Protein AF-A0A150WBZ0-F1 (afdb_monomer)

Structure (mmCIF, N/CA/C/O backbone):
data_AF-A0A150WBZ0-F1
#
_entry.id   AF-A0A150WBZ0-F1
#
loop_
_atom_site.group_PDB
_atom_site.id
_atom_site.type_symbol
_atom_site.label_atom_id
_atom_site.label_alt_id
_atom_site.label_comp_id
_atom_site.label_asym_id
_atom_site.label_entity_id
_atom_site.label_seq_id
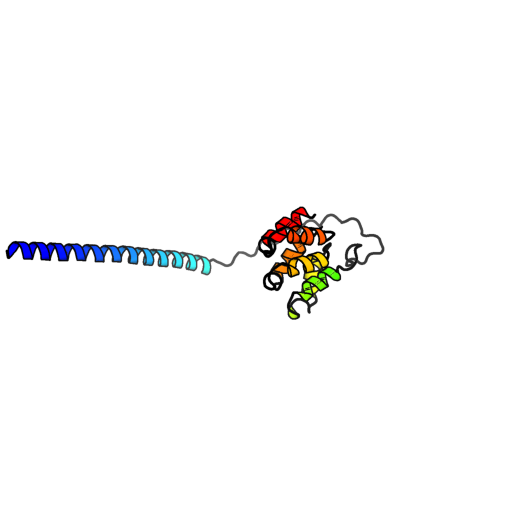_atom_site.pdbx_PDB_ins_code
_atom_site.Cartn_x
_atom_site.Cartn_y
_atom_site.Cartn_z
_atom_site.occupancy
_atom_site.B_iso_or_equiv
_atom_site.auth_seq_id
_atom_site.auth_comp_id
_atom_site.auth_asym_id
_atom_site.auth_atom_id
_atom_site.pdbx_PDB_model_num
ATOM 1 N N . MET A 1 1 ? -31.419 11.185 77.713 1.00 59.56 1 MET A N 1
ATOM 2 C CA . MET A 1 1 ? -31.604 11.448 76.263 1.00 59.56 1 MET A CA 1
ATOM 3 C C . MET A 1 1 ? -30.762 12.603 75.710 1.00 59.56 1 MET A C 1
ATOM 5 O O . MET A 1 1 ? -30.176 12.416 74.657 1.00 59.56 1 MET A O 1
ATOM 9 N N . ARG A 1 2 ? -30.631 13.760 76.381 1.00 64.50 2 ARG A N 1
ATOM 10 C CA . ARG A 1 2 ? -29.878 14.920 75.841 1.00 64.50 2 ARG A CA 1
ATOM 11 C C . ARG A 1 2 ? -28.369 14.689 75.623 1.00 64.50 2 ARG A C 1
ATOM 13 O O . ARG A 1 2 ? -27.824 15.191 74.652 1.00 64.50 2 ARG A O 1
ATOM 20 N N . ILE A 1 3 ? -27.724 13.889 76.475 1.00 71.56 3 ILE A N 1
ATOM 21 C CA . ILE A 1 3 ? -26.280 13.590 76.378 1.00 71.56 3 ILE A CA 1
ATOM 22 C C . ILE A 1 3 ? -25.968 12.685 75.172 1.00 71.56 3 ILE A C 1
ATOM 24 O O . ILE A 1 3 ? -24.976 12.885 74.483 1.00 71.56 3 ILE A O 1
ATOM 28 N N . ALA A 1 4 ? -26.851 11.733 74.854 1.00 70.62 4 ALA A N 1
ATOM 29 C CA . ALA A 1 4 ? -26.662 10.837 73.710 1.00 70.62 4 ALA A CA 1
ATOM 30 C C . ALA A 1 4 ? -26.752 11.581 72.363 1.00 70.62 4 ALA A C 1
ATOM 32 O O . ALA A 1 4 ? -25.999 11.286 71.441 1.00 70.62 4 ALA A O 1
ATOM 33 N N . LEU A 1 5 ? -27.626 12.591 72.273 1.00 73.19 5 LEU A N 1
ATOM 34 C CA . LEU A 1 5 ? -27.766 13.431 71.082 1.00 73.19 5 LEU A CA 1
ATOM 35 C C . LEU A 1 5 ? -26.542 14.326 70.844 1.00 73.19 5 LEU A C 1
ATOM 37 O O . LEU A 1 5 ? -26.142 14.485 69.695 1.00 73.19 5 LEU A O 1
ATOM 41 N N . SER A 1 6 ? -25.912 14.870 71.895 1.00 74.56 6 SER A N 1
ATOM 42 C CA . SER A 1 6 ? -24.720 15.714 71.713 1.00 74.56 6 SER A CA 1
ATOM 43 C C . SER A 1 6 ? -23.501 14.902 71.283 1.00 74.56 6 SER A C 1
ATOM 45 O O . SER A 1 6 ? -22.744 15.348 70.428 1.00 74.56 6 SER A O 1
ATOM 47 N N . VAL A 1 7 ? -23.330 13.692 71.825 1.00 78.75 7 VAL A N 1
ATOM 48 C CA . VAL A 1 7 ? -22.232 12.793 71.437 1.00 78.75 7 VAL A CA 1
ATOM 49 C C . VAL A 1 7 ? -22.380 12.362 69.978 1.00 78.75 7 VAL A C 1
ATOM 51 O O . VAL A 1 7 ? -21.405 12.394 69.233 1.00 78.75 7 VAL A O 1
ATOM 54 N N . PHE A 1 8 ? -23.602 12.047 69.538 1.00 78.81 8 PHE A N 1
ATOM 55 C CA . PHE A 1 8 ? -23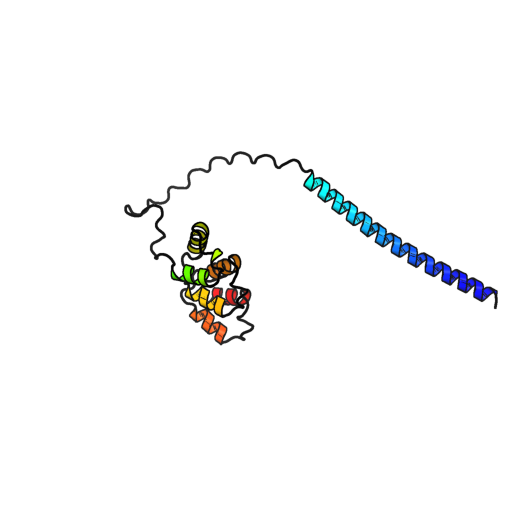.864 11.672 68.148 1.00 78.81 8 PHE A CA 1
ATOM 56 C C . PHE A 1 8 ? -23.615 12.831 67.172 1.00 78.81 8 PHE A C 1
ATOM 58 O O . PHE A 1 8 ? -23.036 12.626 66.106 1.00 78.81 8 PHE A O 1
ATOM 65 N N . PHE A 1 9 ? -23.986 14.060 67.547 1.00 77.19 9 PHE A N 1
ATOM 66 C CA . PHE A 1 9 ? -23.724 15.248 66.730 1.00 77.19 9 PHE A CA 1
ATOM 67 C C . PHE A 1 9 ? -22.221 15.534 66.602 1.00 77.19 9 PHE A C 1
ATOM 69 O O . PHE A 1 9 ? -21.744 15.806 65.505 1.00 77.19 9 PHE A O 1
ATOM 76 N N . ILE A 1 10 ? -21.459 15.406 67.693 1.00 76.56 10 ILE A N 1
ATOM 77 C CA . ILE A 1 10 ? -20.000 15.602 67.683 1.00 76.56 10 ILE A CA 1
ATOM 78 C C . ILE A 1 10 ? -19.309 14.536 66.818 1.00 76.56 10 ILE A C 1
ATOM 80 O O . ILE A 1 10 ? -18.470 14.881 65.992 1.00 76.56 10 ILE A O 1
ATOM 84 N N . LEU A 1 11 ? -19.698 13.262 66.942 1.00 72.38 11 LEU A N 1
ATOM 85 C CA . LEU A 1 11 ? -19.178 12.179 66.096 1.00 72.38 11 LEU A CA 1
ATOM 86 C C . LEU A 1 11 ? -19.507 12.390 64.613 1.00 72.38 11 LEU A C 1
ATOM 88 O O . LEU A 1 11 ? -18.644 12.189 63.764 1.00 72.38 11 LEU A O 1
ATOM 92 N N . SER A 1 12 ? -20.722 12.851 64.307 1.00 71.50 12 SER A N 1
ATOM 93 C CA . SER A 1 12 ? -21.140 13.136 62.928 1.00 71.50 12 SER A CA 1
ATOM 94 C C . SER A 1 12 ? -20.326 14.280 62.314 1.00 71.50 12 SER A C 1
ATOM 96 O O . SER A 1 12 ? -19.888 14.178 61.172 1.00 71.50 12 SER A O 1
ATOM 98 N N . VAL A 1 13 ? -20.060 15.344 63.080 1.00 70.56 13 VAL A N 1
ATOM 99 C CA . VAL A 1 13 ? -19.225 16.470 62.630 1.00 70.56 13 VAL A CA 1
ATOM 100 C C . VAL A 1 13 ? -17.768 16.036 62.432 1.00 70.56 13 VAL A C 1
ATOM 102 O O . VAL A 1 13 ? -17.173 16.372 61.410 1.00 70.56 13 VAL A O 1
ATOM 105 N N . LEU A 1 14 ? -17.200 15.236 63.342 1.00 67.50 14 LEU A N 1
ATOM 106 C CA . LEU A 1 14 ? -15.824 14.735 63.218 1.00 67.50 14 LEU A CA 1
ATOM 107 C C . LEU A 1 14 ? -15.631 13.860 61.967 1.00 67.50 14 LEU A C 1
ATOM 109 O O . LEU A 1 14 ? -14.665 14.061 61.235 1.00 67.50 14 LEU A O 1
ATOM 113 N N . LEU A 1 15 ? -16.591 12.980 61.657 1.00 62.78 15 LEU A N 1
ATOM 114 C CA . LEU A 1 15 ? -16.571 12.149 60.444 1.00 62.78 15 LEU A CA 1
ATOM 115 C C . LEU A 1 15 ? -16.610 12.980 59.150 1.00 62.78 15 LEU A C 1
ATOM 117 O O . LEU A 1 15 ? -15.966 12.626 58.164 1.00 62.78 15 LEU A O 1
ATOM 121 N N . THR A 1 16 ? -17.322 14.112 59.137 1.00 58.50 16 THR A N 1
ATOM 122 C CA . THR A 1 16 ? -17.340 14.987 57.952 1.00 58.50 16 THR A CA 1
ATOM 123 C C . THR A 1 16 ? -16.024 15.741 57.740 1.00 58.50 16 THR A C 1
ATOM 125 O O . THR A 1 16 ? -15.637 15.960 56.593 1.00 58.50 16 THR A O 1
ATOM 128 N N . ILE A 1 17 ? -15.283 16.080 58.800 1.00 58.22 17 ILE A N 1
ATOM 129 C CA . ILE A 1 17 ? -14.025 16.841 58.688 1.00 58.22 17 ILE A CA 1
ATOM 130 C C . ILE A 1 17 ? -12.909 15.992 58.052 1.00 58.22 17 ILE A C 1
ATOM 132 O O . ILE A 1 17 ? -12.150 16.498 57.224 1.00 58.22 17 ILE A O 1
ATOM 136 N N . GLU A 1 18 ? -12.840 14.693 58.356 1.00 56.62 18 GLU A N 1
ATOM 137 C CA . GLU A 1 18 ? -11.841 13.786 57.764 1.00 56.62 18 GLU A CA 1
ATOM 138 C C . GLU A 1 18 ? -12.022 13.622 56.246 1.00 56.62 18 GLU A C 1
ATOM 140 O O . GLU A 1 18 ? -11.044 13.575 55.495 1.00 56.62 18 GLU A O 1
ATOM 145 N N . SER A 1 19 ? -13.272 13.622 55.769 1.00 57.28 19 SER A N 1
ATOM 146 C CA . SER A 1 19 ? -13.572 13.496 54.337 1.00 57.28 19 SER A CA 1
ATOM 147 C C . SER A 1 19 ? -13.080 14.692 53.505 1.00 57.28 19 SER A C 1
ATOM 149 O O . SER A 1 19 ? -12.616 14.513 52.377 1.00 57.28 19 SER A O 1
ATOM 151 N N . VAL A 1 20 ? -13.082 15.900 54.080 1.00 59.53 20 VAL A N 1
ATOM 152 C CA . VAL A 1 20 ? -12.610 17.126 53.412 1.00 59.53 20 VAL A CA 1
ATOM 153 C C . VAL A 1 20 ? -11.078 17.156 53.332 1.00 59.53 20 VAL A C 1
ATOM 155 O O . VAL A 1 20 ? -10.515 17.492 52.285 1.00 59.53 20 VAL A O 1
ATOM 158 N N . ALA A 1 21 ? -10.378 16.721 54.384 1.00 59.78 21 ALA A N 1
ATOM 159 C CA . ALA A 1 21 ? -8.913 16.671 54.403 1.00 59.78 21 ALA A CA 1
ATOM 160 C C . ALA A 1 21 ? -8.337 15.703 53.347 1.00 59.78 21 ALA A C 1
ATOM 162 O O . ALA A 1 21 ? -7.354 16.028 52.674 1.00 59.78 21 ALA A O 1
ATOM 163 N N . ALA A 1 22 ? -8.986 14.555 53.128 1.00 60.31 22 ALA A N 1
ATOM 164 C CA . ALA A 1 22 ? -8.566 13.573 52.124 1.00 60.31 22 ALA A CA 1
ATOM 165 C C . ALA A 1 22 ? -8.693 14.096 50.678 1.00 60.31 22 ALA A C 1
ATOM 167 O O . ALA A 1 22 ? -7.856 13.791 49.823 1.00 60.31 22 ALA A O 1
ATOM 168 N N . THR A 1 23 ? -9.703 14.926 50.390 1.00 60.53 23 THR A N 1
ATOM 169 C CA . THR A 1 23 ? -9.849 15.565 49.068 1.00 60.53 23 THR A CA 1
ATOM 170 C C . THR A 1 23 ? -8.799 16.649 48.809 1.00 60.53 23 THR A C 1
ATOM 172 O O . THR A 1 23 ? -8.333 16.807 47.677 1.00 60.53 23 THR A O 1
ATOM 175 N N . SER A 1 24 ? -8.341 17.336 49.860 1.00 71.19 24 SER A N 1
ATOM 176 C CA . SER A 1 24 ? -7.290 18.354 49.759 1.00 71.19 24 SER A CA 1
ATOM 177 C C . SER A 1 24 ? -5.940 17.759 49.349 1.00 71.19 24 SER A C 1
ATOM 179 O O . SER A 1 24 ? -5.243 18.347 48.526 1.00 71.19 24 SER A O 1
ATOM 181 N N . GLN A 1 25 ? -5.574 16.585 49.874 1.00 76.88 25 GLN A N 1
ATOM 182 C CA . GLN A 1 25 ? -4.286 15.950 49.563 1.00 76.88 25 GLN A CA 1
ATOM 183 C C . GLN A 1 25 ? -4.181 15.507 48.102 1.00 76.88 25 GLN A C 1
ATOM 185 O O . GLN A 1 25 ? -3.161 15.748 47.462 1.00 76.88 25 GLN A O 1
ATOM 190 N N . LYS A 1 26 ? -5.243 14.910 47.547 1.00 79.19 26 LYS A N 1
ATOM 191 C CA . LYS A 1 26 ? -5.262 14.510 46.129 1.00 79.19 26 LYS A CA 1
ATOM 192 C C . LYS A 1 26 ? -5.156 15.713 45.196 1.00 79.19 26 LYS A C 1
ATOM 194 O O . LYS A 1 26 ? -4.452 15.654 44.194 1.00 79.19 26 LYS A O 1
ATOM 199 N N . THR A 1 27 ? -5.822 16.810 45.550 1.00 81.50 27 THR A N 1
ATOM 200 C CA . THR A 1 27 ? -5.765 18.054 44.773 1.00 81.50 27 THR A CA 1
ATOM 201 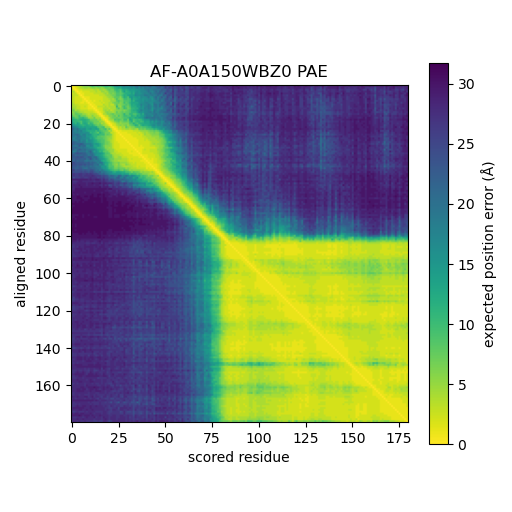C C . THR A 1 27 ? -4.349 18.630 44.780 1.00 81.50 27 THR A C 1
ATOM 203 O O . THR A 1 27 ? -3.840 19.015 43.731 1.00 81.50 27 THR A O 1
ATOM 206 N N . GLN A 1 28 ? -3.676 18.603 45.934 1.00 84.81 28 GLN A N 1
ATOM 207 C CA . GLN A 1 28 ? -2.291 19.054 46.046 1.00 84.81 28 GLN A CA 1
ATOM 208 C C . GLN A 1 28 ? -1.328 18.185 45.221 1.00 84.81 28 GLN A C 1
ATOM 210 O O . GLN A 1 28 ? -0.497 18.724 44.500 1.00 84.81 28 GLN A O 1
ATOM 215 N N . GLN A 1 29 ? -1.498 16.858 45.231 1.00 86.94 29 GLN A N 1
ATOM 216 C CA . GLN A 1 29 ? -0.679 15.943 44.423 1.00 86.94 29 GLN A CA 1
ATOM 217 C C . GLN A 1 29 ? -0.802 16.201 42.913 1.00 86.94 29 GLN A C 1
ATOM 219 O O . GLN A 1 29 ? 0.201 16.189 42.204 1.00 86.94 29 GLN A O 1
ATOM 224 N N . LEU A 1 30 ? -2.014 16.466 42.420 1.00 87.94 30 LEU A N 1
ATOM 225 C CA . LEU A 1 30 ? -2.254 16.809 41.012 1.00 87.94 30 LEU A CA 1
ATOM 226 C C . LEU A 1 30 ? -1.602 18.141 40.623 1.00 87.94 30 LEU A C 1
ATOM 228 O O . LEU A 1 30 ? -1.027 18.258 39.540 1.00 87.94 30 LEU A O 1
ATOM 232 N N . ILE A 1 31 ? -1.671 19.135 41.511 1.00 89.62 31 ILE A N 1
ATOM 233 C CA . ILE A 1 31 ? -1.022 20.436 41.318 1.00 89.62 31 ILE A CA 1
ATOM 234 C C . ILE A 1 31 ? 0.500 20.262 41.250 1.00 89.62 31 ILE A C 1
ATOM 236 O O . ILE A 1 31 ? 1.138 20.778 40.330 1.00 89.62 31 ILE A O 1
ATOM 240 N N . ASP A 1 32 ? 1.079 19.490 42.169 1.00 90.94 32 ASP A N 1
ATOM 241 C CA . ASP A 1 32 ? 2.521 19.241 42.212 1.00 90.94 32 ASP A CA 1
ATOM 242 C C . ASP A 1 32 ? 2.997 18.481 40.959 1.00 90.94 32 ASP A C 1
ATOM 244 O O . ASP A 1 32 ? 4.015 18.845 40.360 1.00 90.94 32 ASP A O 1
ATOM 248 N N . GLN A 1 33 ? 2.223 17.491 40.493 1.00 90.69 33 GLN A N 1
ATOM 249 C CA . GLN A 1 33 ? 2.503 16.769 39.249 1.00 90.69 33 GLN A CA 1
ATOM 250 C C . GLN A 1 33 ? 2.504 17.713 38.037 1.00 90.69 33 GLN A C 1
ATOM 252 O O . GLN A 1 33 ? 3.478 17.738 37.282 1.00 90.69 33 GLN A O 1
ATOM 257 N N . TYR A 1 34 ? 1.479 18.556 37.895 1.00 90.88 34 TYR A N 1
ATOM 258 C CA . TYR A 1 34 ? 1.399 19.541 36.814 1.00 90.88 34 TYR A CA 1
ATOM 259 C C . TYR A 1 34 ? 2.586 20.520 36.817 1.00 90.88 34 TYR A C 1
ATOM 261 O O . TYR A 1 34 ? 3.163 20.823 35.769 1.00 90.88 34 TYR A O 1
ATOM 269 N N . HIS A 1 35 ? 2.999 21.003 37.993 1.00 87.62 35 HIS A N 1
ATOM 270 C CA . HIS A 1 35 ? 4.154 21.893 38.101 1.00 87.62 35 HIS A CA 1
ATOM 271 C C . HIS A 1 35 ? 5.474 21.195 37.748 1.00 87.62 35 HIS A C 1
ATOM 273 O O . HIS A 1 35 ? 6.328 21.820 37.111 1.00 87.62 35 HIS A O 1
ATOM 279 N N . SER A 1 36 ? 5.630 19.914 38.098 1.00 86.06 36 SER A N 1
ATOM 280 C CA . SER A 1 36 ? 6.812 19.124 37.734 1.00 86.06 36 SER A CA 1
ATOM 281 C C . SER A 1 36 ? 6.946 18.926 36.218 1.00 86.06 36 SER A C 1
ATOM 283 O O . SER A 1 36 ? 8.028 19.121 35.661 1.00 86.06 36 SER A O 1
ATOM 285 N N . GLU A 1 37 ? 5.840 18.650 35.523 1.00 83.31 37 GLU A N 1
ATOM 286 C CA . GLU A 1 37 ? 5.826 18.497 34.065 1.00 83.31 37 GLU A CA 1
ATOM 287 C C . GLU A 1 37 ? 6.122 19.829 33.371 1.00 83.31 37 GLU A C 1
ATOM 289 O O . GLU A 1 37 ? 6.922 19.899 32.437 1.00 83.31 37 GLU A O 1
ATOM 294 N N . LYS A 1 38 ? 5.555 20.928 33.878 1.00 88.00 38 LYS A N 1
ATOM 295 C CA . LYS A 1 38 ? 5.813 22.270 33.344 1.00 88.00 38 LYS A CA 1
ATOM 296 C C . LYS A 1 38 ? 7.287 22.678 33.463 1.00 88.00 38 LYS A C 1
ATOM 298 O O . LYS A 1 38 ? 7.810 23.340 32.564 1.00 88.00 38 LYS A O 1
ATOM 303 N N . ALA A 1 39 ? 7.965 22.284 34.542 1.00 82.75 39 ALA A N 1
ATOM 304 C CA . ALA A 1 39 ? 9.390 22.555 34.727 1.00 82.75 39 ALA A CA 1
ATOM 305 C C . ALA A 1 39 ? 10.263 21.815 33.696 1.00 82.75 39 ALA A C 1
ATOM 307 O O . ALA A 1 39 ? 11.203 22.405 33.164 1.00 82.75 39 ALA A O 1
ATOM 308 N N . LEU A 1 40 ? 9.920 20.569 33.350 1.00 82.88 40 LEU A N 1
ATOM 309 C CA . LEU A 1 40 ? 10.604 19.801 32.300 1.00 82.88 40 LEU A CA 1
ATOM 310 C C . LEU A 1 40 ? 10.498 20.485 30.934 1.00 82.88 40 LEU A C 1
ATOM 312 O O . LEU A 1 40 ? 11.502 20.655 30.240 1.00 82.88 40 LEU A O 1
ATOM 316 N N . TRP A 1 41 ? 9.302 20.949 30.571 1.00 77.38 41 TRP A N 1
ATOM 317 C CA . TRP A 1 41 ? 9.093 21.650 29.303 1.00 77.38 41 TRP A CA 1
ATOM 318 C C . TRP A 1 41 ? 9.876 22.961 29.211 1.00 77.38 41 TRP A C 1
ATOM 320 O O . TRP A 1 41 ? 10.420 23.274 28.153 1.00 77.38 41 TRP A O 1
ATOM 330 N N . ALA A 1 42 ? 10.008 23.702 30.314 1.00 80.50 42 ALA A N 1
ATOM 331 C CA . ALA A 1 42 ? 10.823 24.915 30.344 1.00 80.50 42 ALA A CA 1
ATOM 332 C C . ALA A 1 42 ? 12.315 24.635 30.078 1.00 80.50 42 ALA A C 1
ATOM 334 O O . ALA A 1 42 ? 12.982 25.454 29.448 1.00 80.50 42 ALA A O 1
ATOM 335 N N . VAL A 1 43 ? 12.834 23.480 30.510 1.00 81.69 43 VAL A N 1
ATOM 336 C CA . VAL A 1 43 ? 14.217 23.054 30.228 1.00 81.69 43 VAL A CA 1
ATOM 337 C C . VAL A 1 43 ? 14.389 22.664 28.762 1.00 81.69 43 VAL A C 1
ATOM 339 O O . VAL A 1 43 ? 15.376 23.054 28.147 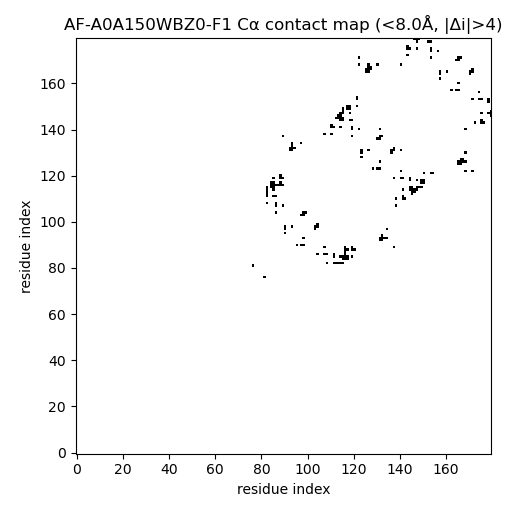1.00 81.69 43 VAL A O 1
ATOM 342 N N . ILE A 1 44 ? 13.424 21.945 28.182 1.00 77.75 44 ILE A N 1
ATOM 343 C CA . ILE A 1 44 ? 13.468 21.529 26.771 1.00 77.75 44 ILE A CA 1
ATOM 344 C C . ILE A 1 44 ? 13.405 22.748 25.844 1.00 77.75 44 ILE A C 1
ATOM 346 O O . ILE A 1 44 ? 14.185 22.850 24.901 1.00 77.75 44 ILE A O 1
ATOM 350 N N . LEU A 1 45 ? 12.51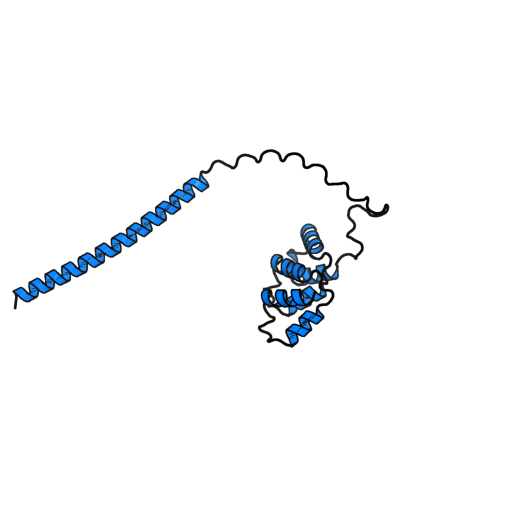0 23.698 26.128 1.00 80.88 45 LEU A N 1
ATOM 351 C CA . LEU A 1 45 ? 12.316 24.886 25.292 1.00 80.88 45 LEU A CA 1
ATOM 352 C C . LEU A 1 45 ? 13.464 25.898 25.404 1.00 80.88 45 LEU A C 1
ATOM 354 O O . LEU A 1 45 ? 13.750 26.596 24.435 1.00 80.88 45 LEU A O 1
ATOM 358 N N . ASN A 1 46 ? 14.137 25.962 26.557 1.00 81.00 46 ASN A N 1
ATOM 359 C CA . ASN A 1 46 ? 15.306 26.824 26.763 1.00 81.00 46 ASN A CA 1
ATOM 360 C C . ASN A 1 46 ? 16.639 26.101 26.538 1.00 81.00 46 ASN A C 1
ATOM 362 O O . ASN A 1 46 ? 17.698 26.673 26.812 1.00 81.00 46 ASN A O 1
ATOM 366 N N . ALA A 1 47 ? 16.613 24.856 26.053 1.00 75.50 47 ALA A N 1
ATOM 367 C CA . ALA A 1 47 ? 17.831 24.151 25.710 1.00 75.50 47 ALA A CA 1
ATOM 368 C C . ALA A 1 47 ? 18.582 24.951 24.626 1.00 75.50 47 ALA A C 1
ATOM 370 O O . ALA A 1 47 ? 17.979 25.362 23.627 1.00 75.50 47 ALA A O 1
ATOM 371 N N . PRO A 1 48 ? 19.891 25.212 24.801 1.00 76.06 48 PRO A N 1
ATOM 372 C CA . PRO A 1 48 ? 20.683 25.867 23.771 1.00 76.06 48 PRO A CA 1
ATOM 373 C C . PRO A 1 48 ? 20.577 25.068 22.471 1.00 76.06 48 PRO A C 1
ATOM 375 O O . PRO A 1 48 ? 20.546 23.835 22.501 1.00 76.06 48 PRO A O 1
ATOM 378 N N . ARG A 1 49 ? 20.503 25.777 21.333 1.00 71.38 49 ARG A N 1
ATOM 379 C CA . ARG A 1 49 ? 20.369 25.142 20.014 1.00 71.38 49 ARG A CA 1
ATOM 380 C C . ARG A 1 49 ? 21.396 24.011 19.883 1.00 71.38 49 ARG A C 1
ATOM 382 O O . ARG A 1 49 ? 22.542 24.211 20.307 1.00 71.38 49 ARG A O 1
ATOM 389 N N . PRO A 1 50 ? 21.015 22.863 19.295 1.00 71.12 50 PRO A N 1
ATOM 390 C CA . PRO A 1 50 ? 21.954 21.789 19.012 1.00 71.12 50 PRO A CA 1
ATOM 391 C C . PRO A 1 50 ? 23.199 22.376 18.354 1.00 71.12 50 PRO A C 1
ATOM 393 O O . PRO A 1 50 ? 23.088 23.204 17.443 1.00 71.12 50 PRO A O 1
ATOM 396 N N . ARG A 1 51 ? 24.383 21.998 18.853 1.00 73.25 51 ARG A N 1
ATOM 397 C CA . ARG A 1 51 ? 25.631 22.390 18.192 1.00 73.25 51 ARG A CA 1
ATOM 398 C C . ARG A 1 51 ? 25.534 21.940 16.730 1.00 73.25 51 ARG A C 1
ATOM 400 O O . ARG A 1 51 ? 24.988 20.858 16.497 1.00 73.25 51 ARG A O 1
ATOM 407 N N . PRO A 1 52 ? 26.039 22.736 15.770 1.00 73.06 52 PRO A N 1
ATOM 408 C CA . PRO A 1 52 ? 26.178 22.274 14.398 1.00 73.06 52 PRO A CA 1
ATOM 409 C C . PRO A 1 52 ? 26.816 20.888 14.424 1.00 73.06 52 PRO A C 1
ATOM 411 O O . PRO A 1 52 ? 27.784 20.684 15.168 1.00 73.06 52 PRO A O 1
ATOM 414 N N . LEU A 1 53 ? 26.227 19.935 13.697 1.00 71.44 53 LEU A N 1
ATOM 415 C CA . LEU A 1 53 ? 26.853 18.629 13.568 1.00 71.44 53 LEU A CA 1
ATOM 416 C C . LEU A 1 53 ? 28.286 18.854 13.058 1.00 71.44 53 LEU A C 1
ATOM 418 O O . LEU A 1 53 ? 28.480 19.711 12.192 1.00 71.44 53 LEU A O 1
ATOM 422 N N . PRO A 1 54 ? 29.285 18.146 13.611 1.00 77.31 54 PRO A N 1
ATOM 423 C CA . PRO A 1 54 ? 30.620 18.163 13.036 1.00 77.31 54 PRO A CA 1
ATOM 424 C C . PRO A 1 54 ? 30.518 17.781 11.559 1.00 77.31 54 PRO A C 1
ATOM 426 O O . PRO A 1 54 ? 29.728 16.897 11.218 1.00 77.31 54 PRO A O 1
ATOM 429 N N . ASP A 1 55 ? 31.288 18.459 10.706 1.00 72.31 55 ASP A N 1
ATOM 430 C CA . ASP A 1 55 ? 31.340 18.140 9.282 1.00 72.31 55 ASP A CA 1
ATOM 431 C C . ASP A 1 55 ? 31.594 16.639 9.124 1.00 72.31 55 ASP A C 1
ATOM 433 O O . ASP A 1 55 ? 32.558 16.094 9.676 1.00 72.31 55 ASP A O 1
ATOM 437 N N . GLU A 1 56 ? 30.673 15.965 8.432 1.00 62.19 56 GLU A N 1
ATOM 438 C CA . GLU A 1 56 ? 30.749 14.530 8.203 1.00 62.19 56 GLU A CA 1
ATOM 439 C C . GLU A 1 56 ? 32.099 14.236 7.524 1.00 62.19 56 GLU A C 1
ATOM 441 O O . GLU A 1 56 ? 32.407 14.853 6.496 1.00 62.19 56 GLU A O 1
ATOM 446 N N . PRO A 1 57 ? 32.950 13.354 8.088 1.00 65.88 57 PRO A N 1
ATOM 447 C CA . PRO A 1 57 ? 34.187 12.971 7.428 1.00 65.88 57 PRO A CA 1
ATOM 448 C C . PRO A 1 57 ? 33.824 12.457 6.041 1.00 65.88 57 PRO A C 1
ATOM 450 O O . PRO A 1 57 ? 32.940 11.611 5.910 1.00 65.88 57 PRO A O 1
ATOM 453 N N . SER A 1 58 ? 34.477 13.014 5.019 1.00 63.19 58 SER A N 1
ATOM 454 C CA . SER A 1 58 ? 34.196 12.723 3.615 1.00 63.19 58 SER A CA 1
ATOM 455 C C . SER A 1 58 ? 34.118 11.212 3.446 1.00 63.19 58 SER A C 1
ATOM 457 O O . SER A 1 58 ? 35.123 10.517 3.619 1.00 63.19 58 SER A O 1
ATOM 459 N N . GLN A 1 59 ? 32.913 10.701 3.178 1.00 62.97 59 GLN A N 1
ATOM 460 C CA . GLN A 1 59 ? 32.720 9.277 2.958 1.00 62.97 59 GLN A CA 1
ATOM 461 C C . GLN A 1 59 ? 33.714 8.828 1.879 1.00 62.97 59 GLN A C 1
ATOM 463 O O . GLN A 1 59 ? 33.812 9.485 0.834 1.00 62.97 59 GLN A O 1
ATOM 468 N N . PRO A 1 60 ? 34.476 7.742 2.106 1.00 66.75 60 PRO A N 1
ATOM 469 C CA . PRO A 1 60 ? 35.279 7.147 1.054 1.00 66.75 60 PRO A CA 1
ATOM 470 C C . PRO A 1 60 ? 34.372 6.902 -0.147 1.00 66.75 60 PRO A C 1
ATOM 472 O O . PRO A 1 60 ? 33.250 6.415 0.021 1.00 66.75 60 PRO A O 1
ATOM 475 N N . ALA A 1 61 ? 34.847 7.269 -1.339 1.00 59.81 61 ALA A N 1
ATOM 476 C CA . ALA A 1 61 ? 34.090 7.074 -2.564 1.00 59.81 61 ALA A CA 1
ATOM 477 C C . ALA A 1 61 ? 33.521 5.641 -2.585 1.00 59.81 61 ALA A C 1
ATOM 479 O O . ALA A 1 61 ? 34.270 4.694 -2.312 1.00 59.81 61 ALA A O 1
ATOM 480 N N . PRO A 1 62 ? 32.215 5.466 -2.857 1.00 63.41 62 PRO A N 1
ATOM 481 C CA . PRO A 1 62 ? 31.619 4.143 -2.900 1.00 63.41 62 PRO A CA 1
ATOM 482 C C . PRO A 1 62 ? 32.419 3.271 -3.875 1.00 63.41 62 PRO A C 1
ATOM 484 O O . PRO A 1 62 ? 32.874 3.784 -4.906 1.00 63.41 62 PRO A O 1
ATOM 487 N N . PRO A 1 63 ? 32.610 1.972 -3.573 1.00 58.97 63 PRO A N 1
ATOM 488 C CA . PRO A 1 63 ? 33.328 1.070 -4.459 1.00 58.97 63 PRO A CA 1
ATOM 489 C C . PRO A 1 63 ? 32.739 1.202 -5.858 1.00 58.97 63 PRO A C 1
ATOM 491 O O . PRO A 1 63 ? 31.518 1.143 -6.034 1.00 58.97 63 PRO A O 1
ATOM 494 N N . THR A 1 64 ? 33.613 1.465 -6.829 1.00 53.91 64 THR A N 1
ATOM 495 C CA . THR A 1 64 ? 33.243 1.701 -8.220 1.00 53.91 64 THR A CA 1
ATOM 496 C C . THR A 1 64 ? 32.415 0.509 -8.675 1.00 53.91 64 THR A C 1
ATOM 498 O O . THR A 1 64 ? 32.935 -0.597 -8.830 1.00 53.91 64 THR A O 1
ATOM 501 N N . LYS A 1 65 ? 31.096 0.707 -8.801 1.00 59.25 65 LYS A N 1
ATOM 502 C CA . LYS A 1 65 ? 30.209 -0.325 -9.334 1.00 59.25 65 LYS A CA 1
ATOM 503 C C . LYS A 1 65 ? 30.774 -0.750 -10.694 1.00 59.25 65 LYS A C 1
ATOM 505 O O . LYS A 1 65 ? 31.265 0.120 -11.419 1.00 59.25 65 LYS A O 1
ATOM 510 N N . PRO A 1 66 ? 30.723 -2.048 -11.042 1.00 61.09 66 PRO A N 1
ATOM 511 C CA . PRO A 1 66 ? 31.126 -2.511 -12.361 1.00 61.09 66 PRO A CA 1
ATOM 512 C C . PRO A 1 66 ? 30.493 -1.612 -13.418 1.00 61.09 66 PRO A C 1
ATOM 514 O O . PRO A 1 66 ? 29.294 -1.325 -13.330 1.00 61.09 66 PRO A O 1
ATOM 517 N N . ASN A 1 67 ? 31.309 -1.129 -14.357 1.00 55.06 67 ASN A N 1
ATOM 518 C CA . ASN A 1 67 ? 30.836 -0.256 -15.421 1.00 55.06 67 ASN A CA 1
ATOM 519 C C . ASN A 1 67 ? 29.573 -0.872 -16.044 1.00 55.06 67 ASN A C 1
ATOM 521 O O . ASN A 1 67 ? 29.611 -2.044 -16.438 1.00 55.06 67 ASN A O 1
ATOM 525 N N . PRO A 1 68 ? 28.453 -0.128 -16.117 1.00 53.75 68 PRO A N 1
ATOM 526 C CA . PRO A 1 68 ? 27.295 -0.602 -16.849 1.00 53.75 68 PRO A CA 1
ATOM 527 C C . PRO A 1 68 ? 27.703 -0.875 -18.307 1.00 53.75 68 PRO A C 1
ATOM 529 O O . PRO A 1 68 ? 28.660 -0.269 -18.801 1.00 53.75 68 PRO A O 1
ATOM 532 N N . PRO A 1 69 ? 27.001 -1.783 -19.009 1.00 62.44 69 PRO A N 1
ATOM 533 C CA . PRO A 1 69 ? 27.278 -2.076 -20.408 1.00 62.44 69 PRO A CA 1
ATOM 534 C C . PRO A 1 69 ? 27.395 -0.771 -21.217 1.00 62.44 69 PRO A C 1
ATOM 536 O O . PRO A 1 69 ? 26.582 0.129 -20.985 1.00 62.44 69 PRO A O 1
ATOM 539 N N . PRO A 1 70 ? 28.349 -0.662 -22.162 1.00 58.75 70 PRO A N 1
ATOM 540 C CA . PRO A 1 70 ? 28.787 0.603 -22.773 1.00 58.75 70 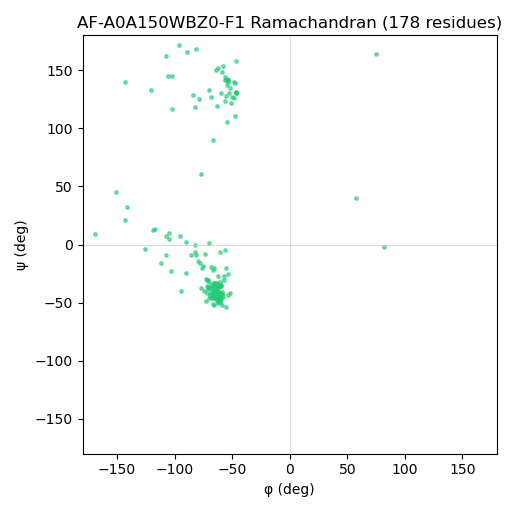PRO A CA 1
ATOM 541 C C . PRO A 1 70 ? 27.708 1.467 -23.455 1.00 58.75 70 PRO A C 1
ATOM 543 O O . PRO A 1 70 ? 28.002 2.580 -23.871 1.00 58.75 70 PRO A O 1
ATOM 546 N N . ASN A 1 71 ? 26.464 0.993 -23.551 1.00 58.69 71 ASN A N 1
ATOM 547 C CA . ASN A 1 71 ? 25.355 1.654 -24.237 1.00 58.69 71 ASN A CA 1
ATOM 548 C C . ASN A 1 71 ? 24.183 2.051 -23.326 1.00 58.69 71 ASN A C 1
ATOM 550 O O . ASN A 1 71 ? 23.106 2.359 -23.835 1.00 58.69 71 ASN A O 1
ATOM 554 N N . ARG A 1 72 ? 24.332 2.035 -21.994 1.00 48.16 72 ARG A N 1
ATOM 555 C CA . ARG A 1 72 ? 23.236 2.427 -21.099 1.00 48.16 72 ARG A CA 1
ATOM 556 C C . ARG A 1 72 ? 23.422 3.845 -20.548 1.00 48.16 72 ARG A C 1
ATOM 558 O O . ARG A 1 72 ? 24.359 4.058 -19.780 1.00 48.16 72 ARG A O 1
ATOM 565 N N . PRO A 1 73 ? 22.522 4.797 -20.860 1.00 51.34 73 PRO A N 1
ATOM 566 C CA . PRO A 1 73 ? 22.502 6.095 -20.200 1.00 51.34 73 PRO A CA 1
ATOM 567 C C . PRO A 1 73 ? 22.430 5.914 -18.675 1.00 51.34 73 PRO A C 1
ATOM 569 O O . PRO A 1 73 ? 21.697 5.035 -18.209 1.00 51.34 73 PRO A O 1
ATOM 572 N N . PRO A 1 74 ? 23.131 6.745 -17.886 1.00 54.00 74 PRO A N 1
ATOM 573 C CA . PRO A 1 74 ? 23.275 6.570 -16.436 1.00 54.00 74 PRO A CA 1
ATOM 574 C C . PRO A 1 74 ? 21.960 6.602 -15.631 1.00 54.00 74 PRO A C 1
ATOM 576 O O . PRO A 1 74 ? 21.976 6.274 -14.450 1.00 54.00 74 PRO A O 1
ATOM 579 N N . ASN A 1 75 ? 20.821 6.911 -16.265 1.00 56.44 75 ASN A N 1
ATOM 580 C CA . ASN A 1 75 ? 19.500 7.010 -15.635 1.00 56.44 75 ASN A CA 1
ATOM 581 C C . ASN A 1 75 ? 18.452 6.024 -16.186 1.00 56.44 75 ASN A C 1
ATOM 583 O O . ASN A 1 75 ? 17.264 6.192 -15.921 1.00 56.44 75 ASN A O 1
ATOM 587 N N . CYS A 1 76 ? 18.835 5.013 -16.972 1.00 52.84 76 CYS A N 1
ATOM 588 C CA . CYS A 1 76 ? 17.848 4.051 -17.468 1.00 52.84 76 CYS A CA 1
ATOM 589 C C . CYS A 1 76 ? 17.486 3.007 -16.387 1.00 52.84 76 CYS A C 1
ATOM 591 O O . CYS A 1 76 ? 18.391 2.323 -15.891 1.00 52.84 76 CYS A O 1
ATOM 593 N N . PRO A 1 77 ? 16.188 2.828 -16.054 1.00 53.41 77 PRO A N 1
ATOM 594 C CA . PRO A 1 77 ? 15.731 1.811 -15.101 1.00 53.41 77 PRO A CA 1
ATOM 595 C C . PRO A 1 77 ? 16.148 0.411 -15.571 1.00 53.41 77 PRO A C 1
ATOM 597 O O . PRO A 1 77 ? 16.264 0.234 -16.781 1.00 53.41 77 PRO A O 1
ATOM 600 N N . PRO A 1 78 ? 16.429 -0.559 -14.668 1.00 54.94 78 PRO A N 1
ATOM 601 C CA . PRO A 1 78 ? 16.913 -1.923 -14.962 1.00 54.94 78 PRO A CA 1
ATOM 602 C C . PRO A 1 78 ? 16.151 -2.643 -16.089 1.00 54.94 78 PRO A C 1
ATOM 604 O O . PRO A 1 78 ? 15.051 -2.231 -16.442 1.00 54.94 78 PRO A O 1
ATOM 607 N N . PRO A 1 79 ? 16.760 -3.655 -16.736 1.00 44.84 79 PRO A N 1
ATOM 608 C CA . PRO A 1 79 ? 16.138 -4.366 -17.848 1.00 44.84 79 PRO A CA 1
ATOM 609 C C . PRO A 1 79 ? 14.916 -5.140 -17.331 1.00 44.84 79 PRO A C 1
ATOM 611 O O . PRO A 1 79 ? 15.035 -6.264 -16.863 1.00 44.84 79 PRO A O 1
ATOM 614 N N . GLY A 1 80 ? 13.762 -4.478 -17.356 1.00 57.31 80 GLY A N 1
ATOM 615 C CA . GLY A 1 80 ? 12.477 -4.978 -16.863 1.00 57.31 80 GLY A CA 1
ATOM 616 C C . GLY A 1 80 ? 11.287 -4.097 -17.262 1.00 57.31 80 GLY A C 1
ATOM 617 O O . GLY A 1 80 ? 10.185 -4.317 -16.782 1.00 57.31 80 GLY A O 1
ATOM 618 N N . GLY A 1 81 ? 11.497 -3.113 -18.147 1.00 63.97 81 GLY A N 1
ATOM 619 C CA . GLY A 1 81 ? 10.469 -2.137 -18.511 1.00 63.97 81 GLY A CA 1
ATOM 620 C C . GLY A 1 81 ? 10.225 -1.089 -17.420 1.00 63.97 81 GLY A C 1
ATOM 621 O O . GLY A 1 81 ? 10.669 -1.213 -16.280 1.00 63.97 81 GLY A O 1
ATOM 622 N N . PHE A 1 82 ? 9.566 0.002 -17.796 1.00 73.12 82 PHE A N 1
ATOM 623 C CA . PHE A 1 82 ? 8.990 0.933 -16.829 1.00 73.12 82 PHE A CA 1
ATOM 624 C C . PHE A 1 82 ? 7.793 0.226 -16.170 1.00 73.12 82 PHE A C 1
ATOM 626 O O . PHE A 1 82 ? 7.009 -0.360 -16.916 1.00 73.12 82 PHE A O 1
ATOM 633 N N . PRO A 1 83 ? 7.634 0.233 -14.831 1.00 81.75 83 PRO A N 1
ATOM 634 C CA . PRO A 1 83 ? 6.558 -0.495 -14.157 1.00 81.75 83 PRO A CA 1
ATOM 635 C C . PRO A 1 83 ? 5.221 0.255 -14.296 1.00 81.75 83 PRO A C 1
ATOM 637 O O . PRO A 1 83 ? 4.634 0.685 -13.304 1.00 81.75 83 PRO A O 1
ATOM 640 N N . SER A 1 84 ? 4.762 0.445 -15.539 1.00 89.44 84 SER A N 1
ATOM 641 C CA . SER A 1 84 ? 3.549 1.194 -15.886 1.00 89.44 84 SER A CA 1
ATOM 642 C C . SER A 1 84 ? 2.341 0.687 -15.122 1.00 89.44 84 SER A C 1
ATOM 644 O O . SER A 1 84 ? 1.602 1.487 -14.566 1.00 89.44 84 SER A O 1
ATOM 646 N N . ASP A 1 85 ? 2.201 -0.631 -15.018 1.00 94.00 85 ASP A N 1
ATOM 647 C CA . ASP A 1 85 ? 0.991 -1.254 -14.490 1.00 94.00 85 ASP A CA 1
ATOM 648 C C . ASP A 1 85 ? 0.867 -1.046 -12.979 1.00 94.00 85 ASP A C 1
ATOM 650 O O . ASP A 1 85 ? -0.233 -0.842 -12.470 1.00 94.00 85 ASP A O 1
ATOM 654 N N . CYS A 1 86 ? 1.997 -1.064 -12.263 1.00 95.81 86 CYS A N 1
ATOM 655 C CA . CYS A 1 86 ? 2.041 -0.739 -10.840 1.00 95.81 86 CYS A CA 1
ATOM 656 C C . CYS A 1 86 ? 1.796 0.750 -10.605 1.00 95.81 86 CYS A C 1
ATOM 658 O O . CYS A 1 86 ? 0.990 1.101 -9.750 1.00 95.81 86 CYS A O 1
ATOM 660 N N . ILE A 1 87 ? 2.451 1.621 -11.378 1.00 95.81 87 ILE A N 1
ATOM 661 C CA . ILE A 1 87 ? 2.287 3.073 -11.237 1.00 95.81 87 ILE A CA 1
ATOM 662 C C . ILE A 1 87 ? 0.831 3.463 -11.496 1.00 95.81 87 ILE A C 1
ATOM 664 O O . ILE A 1 87 ? 0.246 4.199 -10.711 1.00 95.81 87 ILE A O 1
ATOM 668 N N . GLU A 1 88 ? 0.225 2.926 -12.553 1.00 96.00 88 GLU A N 1
ATOM 669 C CA . GLU A 1 88 ? -1.186 3.134 -12.864 1.00 96.00 88 GLU A CA 1
ATOM 670 C C . GLU A 1 88 ? -2.092 2.591 -11.753 1.00 96.00 88 GLU A C 1
ATOM 672 O O . GLU A 1 88 ? -3.024 3.274 -11.336 1.00 96.00 88 GLU A O 1
ATOM 677 N N . ALA A 1 89 ? -1.811 1.394 -11.227 1.00 96.38 89 ALA A N 1
ATOM 678 C CA . ALA A 1 89 ? -2.583 0.831 -10.123 1.00 96.38 89 ALA A CA 1
ATOM 679 C C . ALA A 1 89 ? -2.535 1.716 -8.870 1.00 96.38 89 ALA A C 1
ATOM 681 O O . ALA A 1 89 ? -3.584 1.950 -8.282 1.00 96.38 89 ALA A O 1
ATOM 682 N N . VAL A 1 90 ? -1.360 2.227 -8.489 1.00 96.75 90 VAL A N 1
ATOM 683 C CA . VAL A 1 90 ? -1.194 3.134 -7.342 1.00 96.75 90 VAL A CA 1
ATOM 684 C C . VAL A 1 90 ? -1.905 4.462 -7.598 1.00 96.75 90 VAL A C 1
ATOM 686 O O . VAL A 1 90 ? -2.752 4.869 -6.808 1.00 96.75 90 VAL A O 1
ATOM 689 N N . CYS A 1 91 ? -1.633 5.113 -8.729 1.00 96.00 91 CYS A N 1
ATOM 690 C CA . CYS A 1 91 ? -2.187 6.433 -9.027 1.00 96.00 91 CYS A CA 1
ATOM 691 C C . CYS A 1 91 ? -3.707 6.436 -9.237 1.00 96.00 91 CYS A C 1
ATOM 693 O O . CYS A 1 91 ? -4.338 7.473 -9.058 1.00 96.00 91 CYS A O 1
ATOM 695 N N . ASN A 1 92 ? -4.311 5.294 -9.576 1.00 95.69 92 ASN A N 1
ATOM 696 C CA . ASN A 1 92 ? -5.767 5.154 -9.652 1.00 95.69 92 ASN A CA 1
ATOM 697 C C . ASN A 1 92 ? -6.452 5.066 -8.280 1.00 95.69 92 ASN A C 1
ATOM 699 O O . ASN A 1 92 ? -7.664 5.264 -8.209 1.00 95.69 92 ASN A O 1
ATOM 703 N N . GLN A 1 93 ? -5.715 4.744 -7.214 1.00 95.44 93 GLN A N 1
ATOM 704 C CA . GLN A 1 93 ? -6.257 4.702 -5.853 1.00 95.44 93 GLN A CA 1
ATOM 705 C C . GLN A 1 93 ? -6.129 6.050 -5.132 1.00 95.44 93 GLN A C 1
ATOM 707 O O . GLN A 1 93 ? -6.911 6.358 -4.238 1.00 95.44 93 GLN A O 1
ATOM 712 N N . MET A 1 94 ? -5.166 6.870 -5.552 1.00 92.00 94 MET A N 1
ATOM 713 C CA . MET A 1 94 ? -4.840 8.143 -4.917 1.00 92.00 94 MET A CA 1
ATOM 714 C C . MET A 1 94 ? -5.650 9.299 -5.490 1.00 92.00 94 MET A C 1
ATOM 716 O O . MET A 1 94 ? -6.248 9.229 -6.570 1.00 92.00 94 MET A O 1
ATOM 720 N N . SER A 1 95 ? -5.628 10.427 -4.782 1.00 89.75 95 SER A N 1
ATOM 721 C CA . SER A 1 95 ? -6.120 11.666 -5.370 1.00 89.75 95 SER A CA 1
ATOM 722 C C . SER A 1 95 ? -5.245 12.066 -6.562 1.00 89.75 95 SER A C 1
ATOM 724 O O . SER A 1 95 ? -4.034 11.846 -6.578 1.00 89.75 95 SER A O 1
ATOM 726 N N . ARG A 1 96 ? -5.840 12.751 -7.543 1.00 88.06 96 ARG A N 1
ATOM 727 C CA . ARG A 1 96 ? -5.105 13.258 -8.715 1.00 88.06 96 ARG A CA 1
ATOM 728 C C . ARG A 1 96 ? -3.897 14.144 -8.374 1.00 88.06 96 ARG A C 1
ATOM 730 O O . ARG A 1 96 ? -3.067 14.341 -9.244 1.00 88.06 96 ARG A O 1
ATOM 737 N N . PHE A 1 97 ? -3.845 14.707 -7.165 1.00 90.12 97 PHE A N 1
ATOM 738 C CA . PHE A 1 97 ? -2.801 15.634 -6.721 1.00 90.12 97 PHE A CA 1
ATOM 739 C C . PHE A 1 97 ? -1.557 14.942 -6.162 1.00 90.12 97 PHE A C 1
ATOM 741 O O . PHE A 1 97 ? -0.588 15.612 -5.852 1.00 90.12 97 PHE A O 1
ATOM 748 N N . GLU A 1 98 ? -1.599 13.625 -5.966 1.00 89.31 98 GLU A N 1
ATOM 749 C CA . GLU A 1 98 ? -0.462 12.865 -5.429 1.00 89.31 98 GLU A CA 1
ATOM 750 C C . GLU A 1 98 ? 0.254 12.046 -6.520 1.00 89.31 98 GLU A C 1
ATOM 752 O O . GLU A 1 98 ? 1.161 11.264 -6.240 1.00 89.31 98 GLU A O 1
ATOM 757 N N . CYS A 1 99 ? -0.184 12.213 -7.772 1.00 93.19 99 CYS A N 1
ATOM 758 C CA . CYS A 1 99 ? 0.378 11.612 -8.979 1.00 93.19 99 CYS A CA 1
ATOM 759 C C . CYS A 1 99 ? 0.367 12.607 -10.161 1.00 93.19 99 CYS A C 1
ATOM 761 O O . CYS A 1 99 ? 0.191 12.208 -11.314 1.00 93.19 99 CYS A O 1
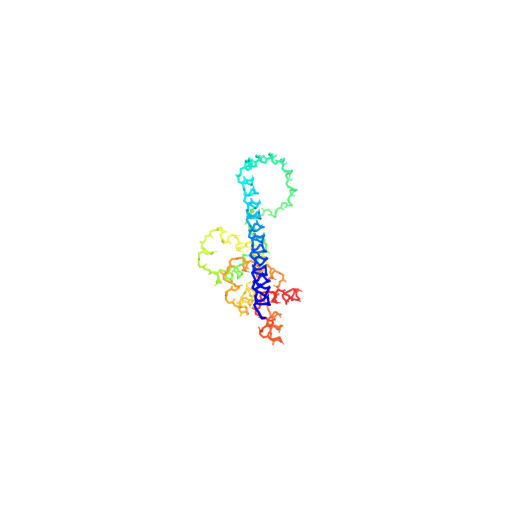ATOM 763 N N . ASP A 1 100 ? 0.514 13.910 -9.906 1.00 90.94 100 ASP A N 1
ATOM 764 C CA . ASP A 1 100 ? 0.543 14.946 -10.951 1.00 90.94 100 ASP A CA 1
ATOM 765 C C . ASP A 1 100 ? 1.907 15.628 -11.118 1.00 90.94 100 ASP A C 1
ATOM 767 O O . ASP A 1 100 ? 2.159 16.231 -12.169 1.00 90.94 100 ASP A O 1
ATOM 771 N N . ASP A 1 101 ? 2.812 15.495 -10.146 1.00 93.81 101 ASP A N 1
ATOM 772 C CA . ASP A 1 101 ? 4.140 16.088 -10.205 1.00 93.81 101 ASP A CA 1
ATOM 773 C C . ASP A 1 101 ? 5.278 15.076 -10.430 1.00 93.81 101 ASP A C 1
ATOM 775 O O . ASP A 1 101 ? 5.166 13.855 -10.279 1.00 93.81 101 ASP A O 1
ATOM 779 N N . ARG A 1 102 ? 6.429 15.604 -10.861 1.00 92.00 102 ARG A N 1
ATOM 780 C CA . ARG A 1 102 ? 7.604 14.787 -11.188 1.00 92.00 102 ARG A CA 1
ATOM 781 C C . ARG A 1 102 ? 8.164 14.059 -9.965 1.00 92.00 102 ARG A C 1
ATOM 783 O O . ARG A 1 102 ? 8.694 12.960 -10.120 1.00 92.00 102 ARG A O 1
ATOM 790 N N . GLN A 1 103 ? 8.157 14.694 -8.799 1.00 94.00 103 GLN A N 1
ATOM 791 C CA . GLN A 1 103 ? 8.731 14.129 -7.584 1.00 94.00 103 GLN A CA 1
ATOM 792 C C . GLN A 1 103 ? 7.885 12.950 -7.097 1.00 94.00 103 GLN A C 1
ATOM 794 O O . GLN A 1 103 ? 8.444 11.887 -6.823 1.00 94.00 103 GLN A O 1
ATOM 799 N N . ASP A 1 104 ? 6.565 13.101 -7.096 1.00 93.19 104 ASP A N 1
ATOM 800 C CA . ASP A 1 104 ? 5.615 12.051 -6.746 1.00 93.19 104 ASP A CA 1
ATOM 801 C C . ASP A 1 104 ? 5.738 10.850 -7.674 1.00 93.19 104 ASP A C 1
ATOM 803 O O . ASP A 1 104 ? 5.958 9.724 -7.220 1.00 93.19 104 ASP A O 1
ATOM 807 N N . MET A 1 105 ? 5.746 11.086 -8.987 1.00 93.50 105 MET A N 1
ATOM 808 C CA . MET A 1 105 ? 5.918 10.013 -9.966 1.00 93.50 105 MET A CA 1
ATOM 809 C C . MET A 1 105 ? 7.253 9.271 -9.797 1.00 93.50 105 MET A C 1
ATOM 811 O O . MET A 1 105 ? 7.314 8.057 -9.989 1.00 93.50 105 MET A O 1
ATOM 815 N N . LEU A 1 106 ? 8.331 9.960 -9.403 1.00 93.31 106 LEU A N 1
ATOM 816 C CA . LEU A 1 106 ? 9.620 9.322 -9.107 1.00 93.31 106 LEU A CA 1
ATOM 817 C C . LEU A 1 106 ? 9.599 8.503 -7.813 1.00 93.31 106 LEU A C 1
ATOM 819 O O . LEU A 1 106 ? 10.363 7.544 -7.687 1.00 93.31 106 LEU A O 1
ATOM 823 N N . GLU A 1 107 ? 8.801 8.885 -6.823 1.00 94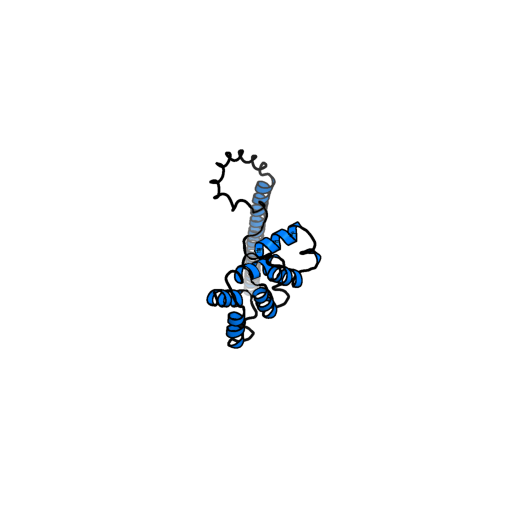.75 107 GLU A N 1
ATOM 824 C CA . GLU A 1 107 ? 8.616 8.118 -5.589 1.00 94.75 107 GLU A CA 1
ATOM 825 C C . GLU A 1 107 ? 7.790 6.859 -5.843 1.00 94.75 107 GLU A C 1
ATOM 827 O O . GLU A 1 107 ? 8.251 5.764 -5.510 1.00 94.75 107 GLU A O 1
ATOM 832 N N . VAL A 1 108 ? 6.653 6.989 -6.533 1.00 95.19 108 VAL A N 1
ATOM 833 C CA . VAL A 1 108 ? 5.811 5.854 -6.938 1.00 95.19 108 VAL A CA 1
ATOM 834 C C . VAL A 1 108 ? 6.605 4.891 -7.821 1.00 95.19 108 VAL A C 1
ATOM 836 O O . VAL A 1 108 ? 6.643 3.693 -7.548 1.00 95.19 108 VAL A O 1
ATOM 839 N N . ALA A 1 109 ? 7.336 5.389 -8.824 1.00 94.00 109 ALA A N 1
ATOM 840 C CA . ALA A 1 109 ? 8.153 4.543 -9.696 1.00 94.00 109 ALA A CA 1
ATOM 841 C C . ALA A 1 109 ? 9.240 3.765 -8.933 1.00 94.00 109 ALA A C 1
ATOM 843 O O . ALA A 1 109 ? 9.534 2.618 -9.273 1.00 94.00 109 ALA A O 1
ATOM 844 N N . ARG A 1 110 ? 9.832 4.363 -7.889 1.00 94.12 110 ARG A N 1
ATOM 845 C CA . ARG A 1 110 ? 10.794 3.677 -7.012 1.00 94.12 110 ARG A CA 1
ATOM 846 C C . ARG A 1 110 ? 10.118 2.604 -6.164 1.00 94.12 110 ARG A C 1
ATOM 848 O O . ARG A 1 110 ? 10.671 1.512 -6.034 1.00 94.12 110 ARG A O 1
ATOM 855 N N . ALA A 1 111 ? 8.939 2.889 -5.614 1.00 95.31 111 ALA A N 1
ATOM 856 C CA . ALA A 1 111 ? 8.164 1.917 -4.848 1.00 95.31 111 ALA A CA 1
ATOM 857 C C . ALA A 1 111 ? 7.771 0.712 -5.723 1.00 95.31 111 ALA A C 1
ATOM 859 O O . ALA A 1 111 ? 8.003 -0.436 -5.333 1.00 95.31 111 ALA A O 1
ATOM 860 N N . CYS A 1 112 ? 7.307 0.984 -6.943 1.00 95.25 112 CYS A N 1
ATOM 861 C CA . CYS A 1 112 ? 6.832 0.018 -7.935 1.00 95.25 112 CYS A CA 1
ATOM 862 C C . CYS A 1 112 ? 7.904 -0.877 -8.571 1.00 95.25 112 CYS A C 1
ATOM 864 O O . CYS A 1 112 ? 7.606 -1.698 -9.441 1.00 95.25 112 CYS A O 1
ATOM 866 N N . HIS A 1 113 ? 9.166 -0.751 -8.168 1.00 91.44 113 HIS A N 1
ATOM 867 C CA . HIS A 1 113 ? 10.230 -1.586 -8.702 1.00 91.44 113 HIS A CA 1
ATOM 868 C C . HIS A 1 113 ? 10.006 -3.077 -8.373 1.00 91.44 113 HIS A C 1
ATOM 870 O O . HIS A 1 113 ? 10.028 -3.468 -7.199 1.00 91.44 113 HIS A O 1
ATOM 876 N N . ASN A 1 114 ? 9.872 -3.907 -9.418 1.00 91.06 114 ASN A N 1
ATOM 877 C CA . ASN A 1 114 ? 9.549 -5.343 -9.357 1.00 91.06 114 ASN A CA 1
ATOM 878 C C . ASN A 1 114 ? 8.225 -5.650 -8.635 1.00 91.06 114 ASN A C 1
ATOM 880 O O . ASN A 1 114 ? 8.142 -6.605 -7.859 1.00 91.06 114 ASN A O 1
ATOM 884 N N . VAL A 1 115 ? 7.208 -4.823 -8.866 1.00 93.06 115 VAL A N 1
ATOM 885 C CA . VAL A 1 115 ? 5.865 -5.011 -8.315 1.00 93.06 115 VAL A CA 1
ATOM 886 C C . VAL A 1 115 ? 4.862 -5.128 -9.454 1.00 93.06 115 VAL A C 1
ATOM 888 O O . VAL A 1 115 ? 4.886 -4.329 -10.388 1.00 93.06 115 VAL A O 1
ATOM 891 N N . ASN A 1 116 ? 3.982 -6.125 -9.370 1.00 91.25 116 ASN A N 1
ATOM 892 C CA . ASN A 1 116 ? 2.880 -6.297 -10.306 1.00 91.25 116 ASN A CA 1
ATOM 893 C C . ASN A 1 116 ? 1.689 -5.413 -9.881 1.00 91.25 116 ASN A C 1
ATOM 895 O O . ASN A 1 116 ? 1.249 -5.472 -8.730 1.00 91.25 116 ASN A O 1
ATOM 899 N N . GLY A 1 117 ? 1.153 -4.615 -10.811 1.00 94.38 117 GLY A N 1
ATOM 900 C CA . GLY A 1 117 ? -0.031 -3.783 -10.576 1.00 94.38 117 GLY A CA 1
ATOM 901 C C . GLY A 1 117 ? -1.300 -4.580 -10.253 1.00 94.38 117 GLY A C 1
ATOM 902 O O . GLY A 1 117 ? -2.155 -4.085 -9.519 1.00 94.38 117 GLY A O 1
ATOM 903 N N . ASP A 1 118 ? -1.410 -5.829 -10.717 1.00 95.50 118 ASP A N 1
ATOM 904 C CA . ASP A 1 118 ? -2.551 -6.705 -10.411 1.00 95.50 118 ASP A CA 1
ATOM 905 C C . ASP A 1 118 ? -2.629 -7.062 -8.929 1.00 95.50 118 ASP A C 1
ATOM 907 O O . ASP A 1 118 ? -3.722 -7.107 -8.363 1.00 95.50 118 ASP A O 1
ATOM 911 N N . CYS A 1 119 ? -1.480 -7.227 -8.268 1.00 96.25 119 CYS A N 1
ATOM 912 C CA . CYS A 1 119 ? -1.447 -7.428 -6.824 1.00 96.25 119 CYS A CA 1
ATOM 913 C C . CYS A 1 119 ? -2.028 -6.218 -6.088 1.00 96.25 119 CYS A C 1
ATOM 915 O O . CYS A 1 119 ? -2.893 -6.390 -5.235 1.00 96.25 119 CYS A O 1
ATOM 917 N N . ILE A 1 120 ? -1.644 -4.999 -6.477 1.00 96.69 120 ILE A N 1
ATOM 918 C CA . ILE A 1 120 ? -2.154 -3.768 -5.857 1.00 96.69 120 ILE A CA 1
ATOM 919 C C . ILE A 1 120 ? -3.671 -3.661 -6.044 1.00 96.69 120 ILE A C 1
ATOM 921 O O . ILE A 1 120 ? -4.398 -3.468 -5.073 1.00 96.69 120 ILE A O 1
ATOM 925 N N . ARG A 1 121 ? -4.164 -3.866 -7.274 1.00 96.88 121 ARG A N 1
ATOM 926 C CA . ARG A 1 121 ? -5.606 -3.869 -7.575 1.00 96.88 121 ARG A CA 1
ATOM 927 C C . ARG A 1 121 ? -6.365 -4.924 -6.772 1.00 96.88 121 ARG A C 1
ATOM 929 O O . ARG A 1 121 ? -7.451 -4.641 -6.278 1.00 96.88 121 ARG A O 1
ATOM 936 N N . THR A 1 122 ? -5.791 -6.116 -6.626 1.00 96.44 122 THR A N 1
ATOM 937 C CA . THR A 1 122 ? -6.410 -7.219 -5.882 1.00 96.44 122 THR A CA 1
ATOM 938 C C . THR A 1 122 ? -6.498 -6.888 -4.400 1.00 96.44 122 THR A C 1
ATOM 940 O O . THR A 1 122 ? -7.581 -6.965 -3.833 1.00 96.44 122 THR A O 1
ATOM 943 N N . VAL A 1 123 ? -5.389 -6.471 -3.782 1.00 96.56 123 VAL A N 1
ATOM 944 C CA . VAL A 1 123 ? -5.341 -6.105 -2.360 1.00 96.56 123 VAL A CA 1
ATOM 945 C C . VAL A 1 123 ? -6.324 -4.970 -2.070 1.00 96.56 123 VAL A C 1
ATOM 947 O O . VAL A 1 123 ? -7.193 -5.122 -1.215 1.00 96.56 123 VAL A O 1
ATOM 950 N N . CYS A 1 124 ? -6.261 -3.877 -2.835 1.00 96.88 124 CYS A N 1
ATOM 951 C CA . CYS A 1 124 ? -7.147 -2.727 -2.643 1.00 96.88 124 CYS A CA 1
ATOM 952 C C . CYS A 1 124 ? -8.615 -3.011 -2.994 1.00 96.88 124 CYS A C 1
ATOM 954 O O . CYS A 1 124 ? -9.504 -2.305 -2.532 1.00 96.88 124 CYS A O 1
ATOM 956 N N . GLY A 1 125 ? -8.894 -4.059 -3.774 1.00 95.94 125 GLY A N 1
ATOM 957 C CA . GLY A 1 125 ? -10.252 -4.545 -4.023 1.00 95.94 125 GLY A CA 1
ATOM 958 C C . GLY A 1 125 ? -10.830 -5.414 -2.899 1.00 95.94 125 GLY A C 1
ATOM 959 O O . GLY A 1 125 ? -12.035 -5.670 -2.902 1.00 95.94 125 GLY A O 1
ATOM 960 N N . LYS A 1 126 ? -9.998 -5.898 -1.966 1.00 95.38 126 LYS A N 1
ATOM 961 C CA . LYS A 1 126 ? -10.423 -6.699 -0.803 1.00 95.38 126 LYS A CA 1
ATOM 962 C C . LYS A 1 126 ? -10.647 -5.848 0.441 1.00 95.38 126 LYS A C 1
ATOM 964 O O . LYS A 1 126 ? -11.615 -6.083 1.156 1.00 95.38 126 LYS A O 1
ATOM 969 N N . VAL A 1 127 ? -9.781 -4.865 0.672 1.00 95.38 127 VAL A N 1
ATOM 970 C CA . VAL A 1 127 ? -9.877 -3.980 1.839 1.00 95.38 127 VAL A CA 1
ATOM 971 C C . VAL A 1 127 ? -10.884 -2.851 1.625 1.00 95.38 127 VAL A C 1
ATOM 973 O O . VAL A 1 127 ? -11.355 -2.585 0.517 1.00 95.38 127 VAL A O 1
ATOM 976 N N . SER A 1 128 ? -11.217 -2.155 2.711 1.00 92.44 128 SER A N 1
ATOM 977 C CA . SER A 1 128 ? -11.946 -0.890 2.634 1.00 92.44 128 SER A CA 1
ATOM 978 C C . SER A 1 128 ? -11.208 0.112 1.743 1.00 92.44 128 SER A C 1
ATOM 980 O O . SER A 1 128 ? -9.988 0.228 1.811 1.00 92.44 128 SER A O 1
ATOM 982 N N . ARG A 1 129 ? -11.953 0.925 0.984 1.00 89.06 129 ARG A N 1
ATOM 983 C CA . ARG A 1 129 ? -11.378 2.019 0.178 1.00 89.06 129 ARG A CA 1
ATOM 984 C C . ARG A 1 129 ? -10.500 2.990 0.982 1.00 89.06 129 ARG A C 1
ATOM 986 O O . ARG A 1 129 ? -9.646 3.628 0.397 1.00 89.06 129 ARG A O 1
ATOM 993 N N . PHE A 1 130 ? -10.747 3.091 2.290 1.00 91.88 130 PHE A N 1
ATOM 994 C CA . PHE A 1 130 ? -10.013 3.952 3.224 1.00 91.88 130 PHE A CA 1
ATOM 995 C C . PHE A 1 130 ? -8.695 3.342 3.724 1.00 91.88 130 PHE A C 1
ATOM 997 O O . PHE A 1 130 ? -8.080 3.903 4.611 1.00 91.88 130 PHE A O 1
ATOM 1004 N N . ALA A 1 131 ? -8.357 2.128 3.283 1.00 93.38 131 ALA A N 1
ATOM 1005 C CA . ALA A 1 131 ? -7.090 1.465 3.593 1.00 93.38 131 ALA A CA 1
ATOM 1006 C C . ALA A 1 131 ? -6.156 1.434 2.369 1.00 93.38 131 ALA A C 1
ATOM 1008 O O . ALA A 1 131 ? -5.151 0.727 2.358 1.00 93.38 131 ALA A O 1
ATOM 1009 N N . CYS A 1 132 ? -6.549 2.115 1.293 1.00 95.56 132 CYS A N 1
ATOM 1010 C CA . CYS A 1 132 ? -5.801 2.220 0.050 1.00 95.56 132 CYS A CA 1
ATOM 1011 C C . CYS A 1 132 ? -5.945 3.619 -0.568 1.00 95.56 132 CYS A C 1
ATOM 1013 O O . CYS A 1 132 ? -5.752 3.752 -1.770 1.00 95.56 132 CYS A O 1
ATOM 1015 N N . ASP A 1 133 ? -6.307 4.655 0.187 1.00 93.06 133 ASP A N 1
ATOM 1016 C CA . ASP A 1 133 ? -6.482 6.013 -0.348 1.00 93.06 133 ASP A CA 1
ATOM 1017 C C . ASP A 1 133 ? -5.370 6.980 0.074 1.00 93.06 133 ASP A C 1
ATOM 1019 O O . ASP A 1 133 ? -5.257 8.059 -0.511 1.00 93.06 133 ASP A O 1
ATOM 1023 N N . GLU A 1 134 ? -4.494 6.582 1.001 1.00 93.94 134 GLU A N 1
ATOM 1024 C CA . GLU A 1 134 ? -3.315 7.358 1.383 1.00 93.94 134 GLU A CA 1
ATOM 1025 C C . GLU A 1 134 ? -2.012 6.821 0.761 1.00 93.94 134 GLU A C 1
ATOM 1027 O O . GLU A 1 134 ? -1.764 5.614 0.651 1.00 93.94 134 GLU A O 1
ATOM 1032 N N . LYS A 1 135 ? -1.093 7.738 0.425 1.00 94.75 135 LYS A N 1
ATOM 1033 C CA . LYS A 1 135 ? 0.236 7.416 -0.132 1.00 94.75 135 LYS A CA 1
ATOM 1034 C C . LYS A 1 135 ? 1.018 6.395 0.702 1.00 94.75 135 LYS A C 1
ATOM 1036 O O . LYS A 1 135 ? 1.668 5.509 0.145 1.00 94.75 135 LYS A O 1
ATOM 1041 N N . LEU A 1 136 ? 0.982 6.523 2.031 1.00 94.75 136 LEU A N 1
ATOM 1042 C CA . LEU A 1 136 ? 1.711 5.632 2.940 1.00 94.75 136 LEU A CA 1
ATOM 1043 C C . LEU A 1 136 ? 1.154 4.202 2.910 1.00 94.75 136 LEU A C 1
ATOM 1045 O O . LEU A 1 136 ? 1.936 3.251 2.863 1.00 94.75 136 LEU A O 1
ATOM 1049 N N . GLU A 1 137 ? -0.167 4.052 2.862 1.00 95.25 137 GLU A N 1
ATOM 1050 C CA . GLU A 1 137 ? -0.851 2.756 2.794 1.00 95.25 137 GLU A CA 1
ATOM 1051 C C . GLU A 1 137 ? -0.559 2.054 1.468 1.00 95.25 137 GLU A C 1
ATOM 1053 O O . GLU A 1 137 ? -0.183 0.882 1.430 1.00 95.25 137 GLU A O 1
ATOM 1058 N N . LEU A 1 138 ? -0.612 2.785 0.354 1.00 96.38 138 LEU A N 1
ATOM 1059 C CA . LEU A 1 138 ? -0.291 2.223 -0.957 1.00 96.38 138 LEU A CA 1
ATOM 1060 C C . LEU A 1 138 ? 1.176 1.823 -1.080 1.00 96.38 138 LEU A C 1
ATOM 1062 O O . LEU A 1 138 ? 1.491 0.833 -1.745 1.00 96.38 138 LEU A O 1
ATOM 1066 N N . PHE A 1 139 ? 2.096 2.534 -0.427 1.00 96.44 139 PHE A N 1
ATOM 1067 C CA . PHE A 1 139 ? 3.502 2.124 -0.371 1.00 96.44 139 PHE A CA 1
ATOM 1068 C C . PHE A 1 139 ? 3.688 0.849 0.452 1.00 96.44 139 PHE A C 1
ATOM 1070 O O . PHE A 1 139 ? 4.518 0.002 0.103 1.00 96.44 139 PHE A O 1
ATOM 1077 N N . GLU A 1 140 ? 2.887 0.668 1.495 1.00 96.06 140 GLU A N 1
ATOM 1078 C CA . GLU A 1 140 ? 2.839 -0.571 2.254 1.00 96.06 140 GLU A CA 1
ATOM 1079 C C . GLU A 1 140 ? 2.289 -1.740 1.421 1.00 96.06 140 GLU A C 1
ATOM 1081 O O . GLU A 1 140 ? 2.931 -2.794 1.351 1.00 96.06 140 GLU A O 1
ATOM 1086 N N . VAL A 1 141 ? 1.185 -1.537 0.695 1.00 96.69 141 VAL A N 1
ATOM 1087 C CA . VAL A 1 141 ? 0.635 -2.515 -0.263 1.00 96.69 141 VAL A CA 1
ATOM 1088 C C . VAL A 1 141 ? 1.661 -2.862 -1.341 1.00 96.69 141 VAL A C 1
ATOM 1090 O O . VAL A 1 141 ? 1.911 -4.033 -1.624 1.00 96.69 141 VAL A O 1
ATOM 1093 N N . THR A 1 142 ? 2.338 -1.858 -1.895 1.00 96.44 142 THR A N 1
ATOM 1094 C CA . THR A 1 142 ? 3.391 -2.039 -2.903 1.00 96.44 142 THR A CA 1
ATOM 1095 C C . THR A 1 142 ? 4.550 -2.884 -2.360 1.00 96.44 142 THR A C 1
ATOM 1097 O O . THR A 1 142 ? 5.054 -3.777 -3.043 1.00 96.44 142 THR A O 1
ATOM 1100 N N . SER A 1 143 ? 4.960 -2.655 -1.107 1.00 95.62 143 SER A N 1
ATOM 1101 C CA . SER A 1 143 ? 5.987 -3.451 -0.421 1.00 95.62 143 SER A CA 1
ATOM 1102 C C . SER A 1 143 ? 5.552 -4.907 -0.214 1.00 95.62 143 SER A C 1
ATOM 1104 O O . SER A 1 143 ? 6.337 -5.837 -0.423 1.00 95.62 143 SER A O 1
ATOM 1106 N N . MET A 1 144 ? 4.287 -5.122 0.150 1.00 94.75 144 MET A N 1
ATOM 1107 C CA . MET A 1 144 ? 3.687 -6.447 0.292 1.00 94.75 144 MET A CA 1
ATOM 1108 C C . MET A 1 144 ? 3.638 -7.203 -1.045 1.00 94.75 144 MET A C 1
ATOM 1110 O O . MET A 1 144 ? 3.969 -8.389 -1.077 1.00 94.75 144 MET A O 1
ATOM 1114 N N . CYS A 1 145 ? 3.324 -6.507 -2.137 1.00 95.81 145 CYS A N 1
ATOM 1115 C CA . CYS A 1 145 ? 3.250 -7.051 -3.493 1.00 95.81 145 CYS A CA 1
ATOM 1116 C C . CYS A 1 145 ? 4.608 -7.365 -4.138 1.00 95.81 145 CYS A C 1
ATOM 1118 O O . CYS A 1 145 ? 4.670 -7.972 -5.209 1.00 95.81 145 CYS A O 1
ATOM 1120 N N . ARG A 1 146 ? 5.723 -6.977 -3.513 1.00 93.31 146 ARG A N 1
ATOM 1121 C CA . ARG A 1 146 ? 7.055 -7.254 -4.052 1.00 93.31 146 ARG A CA 1
ATOM 1122 C C . ARG A 1 146 ? 7.371 -8.750 -4.000 1.00 93.31 146 ARG A C 1
ATOM 1124 O O . ARG A 1 146 ? 7.328 -9.366 -2.937 1.00 93.31 146 ARG A O 1
ATOM 1131 N N . GLY A 1 147 ? 7.755 -9.304 -5.151 1.00 90.19 147 GLY A N 1
ATOM 1132 C CA . GLY A 1 147 ? 8.074 -10.728 -5.303 1.00 90.19 147 GLY A CA 1
ATOM 1133 C C . GLY A 1 147 ? 6.857 -11.633 -5.501 1.00 90.19 147 GLY A C 1
ATOM 1134 O O . GLY A 1 147 ? 7.040 -12.823 -5.719 1.00 90.19 147 GLY A O 1
ATOM 1135 N N . LEU A 1 148 ? 5.639 -11.083 -5.480 1.00 91.31 148 LEU A N 1
ATOM 1136 C CA . LEU A 1 148 ? 4.442 -11.810 -5.886 1.00 91.31 148 LEU A CA 1
ATOM 1137 C C . LEU A 1 148 ? 4.316 -11.774 -7.409 1.00 91.31 148 LEU A C 1
ATOM 1139 O O . LEU A 1 148 ? 4.203 -10.704 -8.007 1.00 91.31 148 LEU A O 1
ATOM 1143 N N . TYR A 1 149 ? 4.351 -12.951 -8.032 1.00 81.19 149 TYR A N 1
ATOM 1144 C CA . TYR A 1 149 ? 4.209 -13.077 -9.484 1.00 81.19 149 TYR A CA 1
ATOM 1145 C C . TYR A 1 149 ? 2.754 -12.920 -9.939 1.00 81.19 149 TYR A C 1
ATOM 1147 O O . TYR A 1 149 ? 2.502 -12.310 -10.978 1.00 81.19 149 TYR A O 1
ATOM 1155 N N . ASP A 1 150 ? 1.812 -13.437 -9.150 1.00 86.88 150 ASP A N 1
ATOM 1156 C CA . ASP A 1 150 ? 0.385 -13.473 -9.463 1.00 86.88 150 ASP A CA 1
ATOM 1157 C C . ASP A 1 150 ? -0.446 -13.240 -8.190 1.00 86.88 150 ASP A C 1
ATOM 1159 O O . ASP A 1 150 ? -0.113 -13.736 -7.110 1.00 86.88 150 ASP A O 1
ATOM 1163 N N . SER A 1 151 ? -1.525 -12.469 -8.315 1.00 94.31 151 SER A N 1
ATOM 1164 C CA . SER A 1 151 ? -2.483 -12.207 -7.244 1.00 94.31 151 SER A CA 1
ATOM 1165 C C . SER A 1 151 ? -3.521 -13.322 -7.071 1.00 94.31 151 SER A C 1
ATOM 1167 O O . SER A 1 151 ? -4.224 -13.334 -6.058 1.00 94.31 151 SER A O 1
ATOM 1169 N N . SER A 1 152 ? -3.577 -14.300 -7.982 1.00 95.88 152 SER A N 1
ATOM 1170 C CA . SER A 1 152 ? -4.501 -15.441 -7.908 1.00 95.88 152 SER A CA 1
ATOM 1171 C C . SER A 1 152 ? -4.374 -16.256 -6.617 1.00 95.88 152 SER A C 1
ATOM 1173 O O . SER A 1 152 ? -5.372 -16.776 -6.122 1.00 95.88 152 SER A O 1
ATOM 1175 N N . CYS A 1 153 ? -3.179 -16.333 -6.018 1.00 95.31 153 CYS A N 1
ATOM 1176 C CA . CYS A 1 153 ? -2.985 -16.989 -4.722 1.00 95.31 153 CYS A CA 1
ATOM 1177 C C . CYS A 1 153 ? -3.750 -16.268 -3.601 1.00 95.31 153 CYS A C 1
ATOM 1179 O O . CYS A 1 153 ? -4.452 -16.915 -2.822 1.00 95.31 153 CYS A O 1
ATOM 1181 N N . ILE A 1 154 ? -3.690 -14.931 -3.568 1.00 95.69 154 ILE A N 1
ATOM 1182 C CA . ILE A 1 154 ? -4.441 -14.115 -2.605 1.00 95.69 154 ILE A CA 1
ATOM 1183 C C . ILE A 1 154 ? -5.941 -14.296 -2.847 1.00 95.69 154 ILE A C 1
ATOM 1185 O O . ILE A 1 154 ? -6.687 -14.564 -1.908 1.00 95.69 154 ILE A O 1
ATOM 1189 N N . GLU A 1 155 ? -6.391 -14.224 -4.103 1.00 95.94 155 GLU A N 1
ATOM 1190 C CA . GLU A 1 155 ? -7.801 -14.447 -4.438 1.00 95.94 155 GLU A CA 1
ATOM 1191 C C . GLU A 1 155 ? -8.290 -15.830 -4.007 1.00 95.94 155 GLU A C 1
ATOM 1193 O O . GLU A 1 155 ? -9.376 -15.949 -3.434 1.00 95.94 155 GLU A O 1
ATOM 1198 N N . TYR A 1 156 ? -7.482 -16.866 -4.239 1.00 96.38 156 TYR A N 1
ATOM 1199 C CA . TYR A 1 156 ? -7.800 -18.233 -3.860 1.00 96.38 156 TYR A CA 1
ATOM 1200 C C . TYR A 1 156 ? -7.946 -18.371 -2.346 1.00 96.38 156 TYR A C 1
ATOM 1202 O O . TYR A 1 156 ? -8.969 -18.879 -1.888 1.00 96.38 156 TYR A O 1
ATOM 1210 N N . VAL A 1 157 ? -6.980 -17.889 -1.560 1.00 95.81 157 VAL A N 1
ATOM 1211 C CA . VAL A 1 157 ? -7.051 -17.955 -0.091 1.00 95.81 157 VAL A CA 1
ATOM 1212 C C . VAL A 1 157 ? -8.252 -17.160 0.421 1.00 95.81 157 VAL A C 1
ATOM 1214 O O . VAL A 1 157 ? -9.073 -17.707 1.156 1.00 95.81 157 VAL A O 1
ATOM 1217 N N . CYS A 1 158 ? -8.440 -15.929 -0.058 1.00 96.12 158 CYS A N 1
ATOM 1218 C CA . CYS A 1 158 ? -9.562 -15.075 0.334 1.00 96.12 158 CYS A CA 1
ATOM 1219 C C . CYS A 1 158 ? -10.933 -15.615 -0.102 1.00 96.12 158 CYS A C 1
ATOM 1221 O O . CYS A 1 158 ? -11.949 -15.238 0.469 1.00 96.12 158 CYS A O 1
ATOM 1223 N N . SER A 1 159 ? -10.994 -16.516 -1.090 1.00 96.12 159 SER A N 1
ATOM 1224 C CA . SER A 1 159 ? -12.231 -17.221 -1.459 1.00 96.12 159 SER A CA 1
ATOM 1225 C C . SER A 1 159 ? -12.598 -18.369 -0.508 1.00 96.12 159 SER A C 1
ATOM 1227 O O . SER A 1 159 ? -13.719 -18.878 -0.560 1.00 96.12 159 SER A O 1
ATOM 1229 N N . ARG A 1 160 ? -11.652 -18.818 0.328 1.00 97.38 160 ARG A N 1
ATOM 1230 C CA . ARG A 1 160 ? -11.807 -19.961 1.244 1.00 97.38 160 ARG A CA 1
ATOM 1231 C C . ARG A 1 160 ? -12.029 -19.555 2.695 1.00 97.38 160 ARG A C 1
ATOM 1233 O O . ARG A 1 160 ? -12.553 -20.369 3.453 1.00 97.38 160 ARG A O 1
ATOM 1240 N N . VAL A 1 161 ? -11.622 -18.348 3.068 1.00 95.38 161 VAL A N 1
ATOM 1241 C CA . VAL A 1 161 ? -11.821 -17.788 4.410 1.00 95.38 161 VAL A CA 1
ATOM 1242 C C . VAL A 1 161 ? -13.071 -16.909 4.459 1.00 95.38 161 VAL A C 1
ATOM 1244 O O . VAL A 1 161 ? -13.711 -16.657 3.433 1.00 95.38 161 VAL A O 1
ATOM 1247 N N . SER A 1 162 ? -13.468 -16.475 5.657 1.00 93.56 162 SER A N 1
ATOM 1248 C CA . SER A 1 162 ? -14.534 -15.485 5.778 1.00 93.56 162 SER A CA 1
ATOM 1249 C C . SER A 1 162 ? -14.104 -14.189 5.099 1.00 93.56 162 SER A C 1
ATOM 1251 O O . SER A 1 162 ? -12.929 -13.839 5.092 1.00 93.56 162 SER A O 1
ATOM 1253 N N . ARG A 1 163 ? -15.066 -13.410 4.596 1.00 89.44 163 ARG A N 1
ATOM 1254 C CA . ARG A 1 163 ? -14.774 -12.059 4.089 1.00 89.44 163 ARG A CA 1
ATOM 1255 C C . ARG A 1 163 ? -14.112 -11.156 5.142 1.00 89.44 163 ARG A C 1
ATOM 1257 O O . ARG A 1 163 ? -13.425 -10.229 4.760 1.00 89.44 163 ARG A O 1
ATOM 1264 N N . PHE A 1 164 ? -14.374 -11.437 6.421 1.00 92.25 164 PHE A N 1
ATOM 1265 C CA . PHE A 1 164 ? -13.840 -10.709 7.574 1.00 92.25 164 PHE A CA 1
ATOM 1266 C C . PHE A 1 164 ? -12.430 -11.159 7.975 1.00 92.25 164 PHE A C 1
ATOM 1268 O O . PHE A 1 164 ? -11.888 -10.595 8.905 1.00 92.25 164 PHE A O 1
ATOM 1275 N N . ASP A 1 165 ? -11.901 -12.213 7.342 1.00 93.69 165 ASP A N 1
ATOM 1276 C CA . ASP A 1 165 ? -10.518 -12.676 7.536 1.00 93.69 165 ASP A CA 1
ATOM 1277 C C . ASP A 1 165 ? -9.635 -12.280 6.323 1.00 93.69 165 ASP A C 1
ATOM 1279 O O . ASP A 1 165 ? -8.547 -12.822 6.113 1.00 93.69 165 ASP A O 1
ATOM 1283 N N . CYS A 1 166 ? -10.168 -11.439 5.426 1.00 95.25 166 CYS A N 1
ATOM 1284 C CA . CYS A 1 166 ? -9.471 -10.881 4.267 1.00 95.25 166 CYS A CA 1
ATOM 1285 C C . CYS A 1 166 ? -10.060 -9.503 3.901 1.00 95.25 166 CYS A C 1
ATOM 1287 O O . CYS A 1 166 ? -10.342 -9.218 2.733 1.00 95.25 166 CYS A O 1
ATOM 1289 N N . ASP A 1 167 ? -10.282 -8.651 4.901 1.00 94.75 167 ASP A N 1
ATOM 1290 C CA . ASP A 1 167 ? -10.677 -7.249 4.704 1.00 94.75 167 ASP A CA 1
ATOM 1291 C C . ASP A 1 167 ? -9.757 -6.245 5.419 1.00 94.75 167 ASP A C 1
ATOM 1293 O O . ASP A 1 167 ? -9.863 -5.038 5.166 1.00 94.75 167 ASP A O 1
ATOM 1297 N N . GLU A 1 168 ? -8.774 -6.721 6.192 1.00 95.19 168 GLU A N 1
ATOM 1298 C CA . GLU A 1 168 ? -7.713 -5.901 6.778 1.00 95.19 168 GLU A CA 1
ATOM 1299 C C . GLU A 1 168 ? -6.355 -6.074 6.072 1.00 95.19 168 GLU A C 1
ATOM 1301 O O . GLU A 1 168 ? -5.948 -7.167 5.667 1.00 95.19 168 GLU A O 1
ATOM 1306 N N . LEU A 1 169 ? -5.573 -4.990 5.985 1.00 95.31 169 LEU A N 1
ATOM 1307 C CA . LEU A 1 169 ? -4.214 -5.038 5.422 1.00 95.31 169 LEU A CA 1
ATOM 1308 C C . LEU A 1 169 ? -3.274 -5.976 6.199 1.00 95.31 169 LEU A C 1
ATOM 1310 O O . LEU A 1 169 ? -2.363 -6.557 5.609 1.00 95.31 169 LEU A O 1
ATOM 1314 N N . SER A 1 170 ? -3.463 -6.113 7.514 1.00 94.81 170 SER A N 1
ATOM 1315 C CA . SER A 1 170 ? -2.757 -7.068 8.384 1.00 94.81 170 SER A CA 1
ATOM 1316 C C . SER A 1 170 ? -2.894 -8.498 7.885 1.00 94.81 170 SER A C 1
ATOM 1318 O O . SER A 1 170 ? -1.886 -9.161 7.648 1.00 94.81 170 SER A O 1
ATOM 1320 N N . GLU A 1 171 ? -4.128 -8.934 7.671 1.00 95.56 171 GLU A N 1
ATOM 1321 C CA . GLU A 1 171 ? -4.476 -10.296 7.269 1.00 95.56 171 GLU A CA 1
ATOM 1322 C C . GLU A 1 171 ? -3.972 -10.590 5.857 1.00 95.56 171 GLU A C 1
ATOM 1324 O O . GLU A 1 171 ? -3.306 -11.597 5.608 1.00 95.56 171 GLU A O 1
ATOM 1329 N N . ILE A 1 172 ? -4.193 -9.653 4.930 1.00 95.44 172 ILE A N 1
ATOM 1330 C CA . ILE A 1 172 ? -3.719 -9.801 3.553 1.00 95.44 172 ILE A CA 1
ATOM 1331 C C . ILE A 1 172 ? -2.191 -9.848 3.503 1.00 95.44 172 ILE A C 1
ATOM 1333 O O . ILE A 1 172 ? -1.641 -10.592 2.693 1.00 95.44 172 ILE A O 1
ATOM 1337 N N . ARG A 1 173 ? -1.481 -9.129 4.383 1.00 94.88 173 ARG A N 1
ATOM 1338 C CA . ARG A 1 173 ? -0.014 -9.214 4.481 1.00 94.88 173 ARG A CA 1
ATOM 1339 C C . ARG A 1 173 ? 0.458 -10.603 4.861 1.00 94.88 173 ARG A C 1
ATOM 1341 O O . ARG A 1 173 ? 1.436 -11.075 4.281 1.00 94.88 173 ARG A O 1
ATOM 1348 N N . GLU A 1 174 ? -0.219 -11.261 5.790 1.00 94.81 174 GLU A N 1
ATOM 1349 C CA . GLU A 1 174 ? 0.101 -12.635 6.172 1.00 94.81 174 GLU A CA 1
ATOM 1350 C C . GLU A 1 174 ? -0.147 -13.608 5.013 1.00 94.81 174 GLU A C 1
ATOM 1352 O O . GLU A 1 174 ? 0.714 -14.434 4.708 1.00 94.81 174 GLU A O 1
ATOM 1357 N N . ILE A 1 175 ? -1.263 -13.455 4.295 1.00 94.31 175 ILE A N 1
ATOM 1358 C CA . ILE A 1 175 ? -1.581 -14.258 3.103 1.00 94.31 175 ILE A CA 1
ATOM 1359 C C . ILE A 1 175 ? -0.543 -14.025 1.996 1.00 94.31 175 ILE A C 1
ATOM 1361 O O . ILE A 1 175 ? 0.021 -14.969 1.446 1.00 94.31 175 ILE A O 1
ATOM 1365 N N . ALA A 1 176 ? -0.239 -12.764 1.694 1.00 93.94 176 ALA A N 1
ATOM 1366 C CA . ALA A 1 176 ? 0.726 -12.367 0.678 1.00 93.94 176 ALA A CA 1
ATOM 1367 C C . ALA A 1 176 ? 2.128 -12.917 0.967 1.00 93.94 176 ALA A C 1
ATOM 1369 O O . ALA A 1 176 ? 2.833 -13.290 0.036 1.00 93.94 176 ALA A O 1
ATOM 1370 N N . GLN A 1 177 ? 2.541 -13.010 2.235 1.00 93.38 177 GLN A N 1
ATOM 1371 C CA . GLN A 1 177 ? 3.810 -13.643 2.608 1.00 93.38 177 GLN A CA 1
ATOM 1372 C C . GLN A 1 177 ? 3.838 -15.143 2.298 1.00 93.38 177 GLN A C 1
ATOM 1374 O O . GLN A 1 177 ? 4.892 -15.652 1.926 1.00 93.38 177 GLN A O 1
ATOM 1379 N N . GLN A 1 178 ? 2.703 -15.836 2.414 1.00 92.62 178 GLN A N 1
ATOM 1380 C CA . GLN A 1 178 ? 2.586 -17.260 2.076 1.00 92.62 178 GLN A CA 1
ATOM 1381 C C . GLN A 1 178 ? 2.520 -17.516 0.563 1.00 92.62 178 GLN A C 1
ATOM 1383 O O . GLN A 1 178 ? 2.809 -18.625 0.122 1.00 92.62 178 GLN A O 1
ATOM 1388 N N . CYS A 1 179 ? 2.159 -16.504 -0.227 1.00 92.12 179 CYS A N 1
ATOM 1389 C CA . CYS A 1 179 ? 1.999 -16.594 -1.680 1.00 92.12 179 CYS A CA 1
ATOM 1390 C C . CYS A 1 179 ? 3.276 -16.292 -2.496 1.00 92.12 179 CYS A C 1
ATOM 1392 O O . CYS A 1 179 ? 3.205 -16.261 -3.726 1.00 92.12 179 CYS A O 1
ATOM 1394 N N . ARG A 1 180 ? 4.410 -16.018 -1.837 1.00 89.06 180 ARG A N 1
ATOM 1395 C CA . ARG A 1 180 ? 5.694 -15.649 -2.468 1.00 89.06 180 ARG A CA 1
ATOM 1396 C C . ARG A 1 180 ? 6.522 -16.845 -2.926 1.00 89.06 180 ARG A C 1
ATOM 1398 O O . ARG A 1 180 ? 6.491 -17.889 -2.240 1.00 89.06 180 ARG A O 1
#

Secondary structure (DSSP, 8-state):
-HHHHHHHHHHHHHHHHHHHHHHHHHHHHHHHHHHHHHHHHHHHHTSPPPPPPPPPP-PPPPP-PPPPPTT--TTPPPSS---HHHHHHHHTTS-TTSSSSHHHHHHHHHHTTTB-HHHHHHHHHHS-GGGSSSHHHHHHHHHHTBT-S-THHHHHHHTTS-GGGSSSHHHHHHHHHHT-

pLDDT: mean 82.76, std 14.59, range [44.84, 97.38]

Foldseek 3Di:
DVVVVVVVVVVVVVVVVVVVVVVVVVVVVVVVVVVVVVVVVVCVVPPPPPDPDPDDDPPDDPDPDPDDDPPDDPPDDPPPDQLVLQLCLLCVLEDVVQNVDPVSSVVSSVLQVQFGSQQSVLLCVLADSVQRHDPVSSSVSSVLRHPQPDCVQLVVVCVVDPSVQRHDPVSSSVSSVVRD

Organism: Bdellovibrio bacteriovor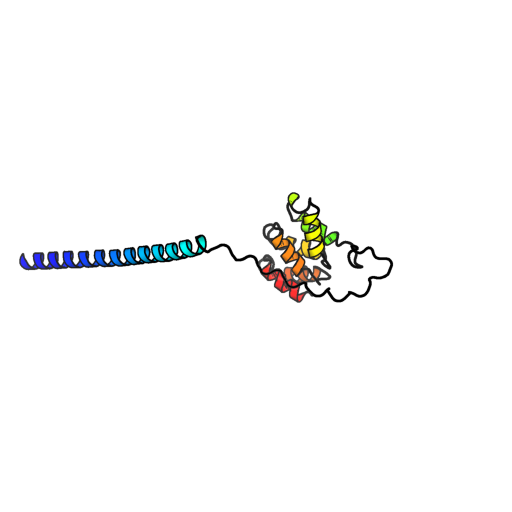us (NCBI:txid959)

Radius of gyration: 32.35 Å; Cα contacts (8 Å, |Δi|>4): 122; chains: 1; bounding box: 67×47×101 Å

Mean predicted aligned error: 17.05 Å

Sequence (180 aa):
MRIALSVFFILSVLLTIESVAATSQKTQQLIDQYHSEKALWAVILNAPRPRPLPDEPSQPAPPTKPNPPPNRPPNCPPPGGFPSDCIEAVCNQMSRFECDDRQDMLEVARACHNVNGDCIRTVCGKVSRFACDEKLELFEVTSMCRGLYDSSCIEYVCSRVSRFDCDELSEIREIAQQCR

Solvent-accessible surface area (backbone atoms only — not comparable to full-atom values): 10633 Å² total; per-residue (Å²): 115,74,68,61,54,52,53,51,50,52,53,53,52,54,59,54,54,57,59,54,56,58,55,50,54,57,53,51,51,52,51,53,50,53,53,54,55,52,53,52,52,54,51,64,72,65,49,76,77,78,73,79,76,76,80,75,74,79,70,76,77,74,79,81,68,78,81,70,66,98,84,64,66,99,81,66,76,68,101,76,68,79,50,57,57,20,41,52,41,53,48,71,45,36,56,74,82,68,58,69,48,73,68,42,45,54,49,46,52,61,58,22,60,74,25,46,19,62,33,47,50,51,53,50,69,46,30,54,68,86,68,34,43,47,74,70,46,43,51,50,47,38,60,57,25,45,69,36,89,61,43,62,56,54,52,54,52,50,70,73,50,56,70,86,69,37,36,47,72,70,46,45,47,56,49,43,64,72,55,88